Protein AF-A0A452SMG0-F1 (afdb_monomer_lite)

Sequence (322 aa):
MFGFVSTEQAKSSQKIEDLLEMVKKLQKAGSLEPRVEVLINRINEVQQAKKKASEELGEARTVWEALQREMDSCKHTGETLRILRLHCQEKESEAQRKQTMLQECKERISALNSQIEEEKNKQRQLRLDFEEQLEDLMGQHKDLWKFHRPEQMAREIGTLDSSKEQLLKEEKLVEAKLEDVKHRLCSQFGADGCSTIAEGLFLRSQEAAAAVHLFEEENRKAQELLEAASHHHEQLQQKCQQLQQKRQRWAWRPCPQPPRGRWLKEPSSTPAHNHMDLPKKKENPSSCSALQSPSRPFPWKPKDCVSWKRRNVAPSSQSRAT

InterPro domains:
  IPR026676 Synaptonemal complex central element protein 1 [PF15233] (30-170)
  IPR026676 Synaptonemal complex central element protein 1 [PTHR21731] (6-249)

Foldseek 3Di:
DDDDDDPPPPVVVVVVVVVVVVVVVVVVVVPPDPDPVVVVVVVVVVVVVVVVVVVVVVVVVVVVVVVVVVVVVVVVVVVVVVVVVVVVVVVVVVVVVVVVVVVVVVVVVVVVVVVVVVVVVVVVVVVVVVVVVVVVVVVVVVVVCVVPPVVVVVVVVVVVVVVVVVVVVVVVVVVVVVVVVVVVVCVVPPDPPDDPDPPVVVCVDPVVVVVVVVVVVVVVVVVVVVVVVVVVVVVVVVVVVVVVVVVVVVVPDPDPDDDDDDDDDDDDDDDDDDDDDDDDDDDDDDDDDDDDDDDDDDDDDDDDPDDPDDDDDDDDDDDDDD

Organism: Ursus americanus (NCBI:txid9643)

Radius of gyration: 74.53 Å; chains: 1; bounding box: 152×70×227 Å

Secondary structure (DSSP, 8-state):
------TTHHHHHHHHHHHHHHHHHHHHT--SS--HHHHHHHHHHHHHHHHHHHHHHHHHHHHHHHHHHHHHHHHHHHHHHHHHHHHHHHHHHHHHHHHHHHHHHHHHHHHHHHHHHHHHHHHHHHHHHHHHHHHHHHHHHHHHHHHT-HHHHHHHHHHHHHHHHHHHHHHHHHHHHHHHHHHHHHHHH-TTS-SSSSHHHHTTSHHHHHHHHHHHHHHHHHHHHHHHHHHHHHHHHHHHHHHHHHHHHHHTSPPPPPPP--------------------------------------------------------------

pLDDT: mean 76.7, std 24.26, range [29.19, 98.81]

Structure (mmCIF, N/CA/C/O backbone):
data_AF-A0A452SMG0-F1
#
_entry.id   AF-A0A452SMG0-F1
#
loop_
_atom_site.group_PDB
_atom_site.id
_atom_site.type_symbol
_atom_site.label_atom_id
_atom_site.label_alt_id
_atom_site.label_comp_id
_atom_site.label_asym_id
_atom_site.label_entity_id
_atom_site.label_seq_id
_atom_site.pdbx_PDB_ins_code
_atom_site.Cartn_x
_atom_site.Cartn_y
_atom_site.Cartn_z
_atom_site.occupancy
_atom_site.B_iso_or_equiv
_atom_site.auth_seq_id
_atom_site.auth_comp_id
_atom_site.auth_asym_id
_atom_site.auth_atom_id
_atom_site.pdbx_PDB_model_num
ATOM 1 N N . MET A 1 1 ? 98.952 -36.763 -141.047 1.00 40.75 1 MET A N 1
ATOM 2 C CA . MET A 1 1 ? 99.780 -35.715 -140.417 1.00 40.75 1 MET A CA 1
ATOM 3 C C . MET A 1 1 ? 98.829 -34.831 -139.609 1.00 40.75 1 MET A C 1
ATOM 5 O O . MET A 1 1 ? 98.015 -34.196 -140.253 1.00 40.75 1 MET A O 1
ATOM 9 N N . PHE A 1 2 ? 98.893 -34.921 -138.263 1.00 40.66 2 PHE A N 1
ATOM 10 C CA . PHE A 1 2 ? 98.302 -34.079 -137.182 1.00 40.66 2 PHE A CA 1
ATOM 11 C C . PHE A 1 2 ? 96.792 -33.712 -137.231 1.00 40.66 2 PHE A C 1
ATOM 13 O O . PHE A 1 2 ? 96.283 -33.335 -138.268 1.00 40.66 2 PHE A O 1
ATOM 20 N N . GLY A 1 3 ? 95.981 -33.734 -136.167 1.00 39.84 3 GLY A N 1
ATOM 21 C CA . GLY A 1 3 ? 96.169 -33.955 -134.729 1.00 39.84 3 GLY A CA 1
ATOM 22 C C . GLY A 1 3 ? 94.988 -33.318 -133.954 1.00 39.84 3 GLY A C 1
ATOM 23 O O . GLY A 1 3 ? 94.632 -32.189 -134.253 1.00 39.84 3 GLY A O 1
ATOM 24 N N . PHE A 1 4 ? 94.369 -34.092 -133.048 1.00 45.59 4 PHE A N 1
ATOM 25 C CA . PHE A 1 4 ? 93.750 -33.790 -131.732 1.00 45.59 4 PHE A CA 1
ATOM 26 C C . PHE A 1 4 ? 93.338 -32.340 -131.332 1.00 45.59 4 PHE A C 1
ATOM 28 O O . PHE A 1 4 ? 94.074 -31.404 -131.606 1.00 45.59 4 PHE A O 1
ATOM 35 N N . VAL A 1 5 ? 92.258 -32.222 -130.522 1.00 41.12 5 VAL A N 1
ATOM 36 C CA . VAL A 1 5 ? 92.023 -31.275 -129.382 1.00 41.12 5 VAL A CA 1
ATOM 37 C C . VAL A 1 5 ? 90.608 -30.632 -129.337 1.00 41.12 5 VAL A C 1
ATOM 39 O O . VAL A 1 5 ? 90.277 -29.702 -130.064 1.00 41.12 5 VAL A O 1
ATOM 42 N N . SER A 1 6 ? 89.837 -31.122 -128.354 1.00 42.06 6 SER A N 1
ATOM 43 C CA . SER A 1 6 ? 88.926 -30.406 -127.435 1.00 42.06 6 SER A CA 1
ATOM 44 C C . SER A 1 6 ? 87.442 -30.167 -127.740 1.00 42.06 6 SER A C 1
ATOM 46 O O . SER A 1 6 ? 86.972 -29.078 -128.051 1.00 42.06 6 SER A O 1
ATOM 48 N N . THR A 1 7 ? 86.677 -31.173 -127.320 1.00 47.12 7 THR A N 1
ATOM 49 C CA . THR A 1 7 ? 85.293 -31.171 -126.814 1.00 47.12 7 THR A CA 1
ATOM 50 C C . THR A 1 7 ? 85.061 -30.387 -125.493 1.00 47.12 7 THR A C 1
ATOM 52 O O . THR A 1 7 ? 84.117 -30.682 -124.761 1.00 47.12 7 THR A O 1
ATOM 55 N N . GLU A 1 8 ? 85.876 -29.382 -125.148 1.00 49.88 8 GLU A N 1
ATOM 56 C CA . GLU A 1 8 ? 85.789 -28.637 -123.866 1.00 49.88 8 GLU A CA 1
ATOM 57 C C . GLU A 1 8 ? 85.126 -27.250 -123.960 1.00 49.88 8 GLU A C 1
ATOM 59 O O . GLU A 1 8 ? 84.788 -26.649 -122.940 1.00 49.88 8 GLU A O 1
ATOM 64 N N . GLN A 1 9 ? 84.852 -26.752 -125.168 1.00 48.19 9 GLN A N 1
ATOM 65 C CA . GLN A 1 9 ? 84.354 -25.385 -125.364 1.00 48.19 9 GLN A CA 1
ATOM 66 C C . GLN A 1 9 ? 82.827 -25.235 -125.171 1.00 48.19 9 GLN A C 1
ATOM 68 O O . GLN A 1 9 ? 82.350 -24.155 -124.830 1.00 48.19 9 GLN A O 1
ATOM 73 N N . ALA A 1 10 ? 82.043 -26.317 -125.282 1.00 48.41 10 ALA A N 1
ATOM 74 C CA . ALA A 1 10 ? 80.575 -26.257 -125.188 1.00 48.41 10 ALA A CA 1
ATOM 75 C C . ALA A 1 10 ? 80.019 -26.233 -123.742 1.00 48.41 10 ALA A C 1
ATOM 77 O O . ALA A 1 10 ? 78.962 -25.657 -123.499 1.00 48.41 10 ALA A O 1
ATOM 78 N N . LYS A 1 11 ? 80.729 -26.795 -122.748 1.00 56.50 11 LYS A N 1
ATOM 79 C CA . LYS A 1 11 ? 80.297 -26.782 -121.326 1.00 56.50 11 LYS A CA 1
ATOM 80 C C . LYS A 1 11 ? 80.619 -25.468 -120.605 1.00 56.50 11 LYS A C 1
ATOM 82 O O . LYS A 1 11 ? 79.993 -25.148 -119.598 1.00 56.50 11 LYS A O 1
ATOM 87 N N . SER A 1 12 ? 81.610 -24.729 -121.101 1.00 58.53 12 SER A N 1
ATOM 88 C CA . SER A 1 12 ? 81.996 -23.411 -120.588 1.00 58.53 12 SER A CA 1
ATOM 89 C C . SER A 1 12 ? 80.975 -22.339 -120.985 1.00 58.53 12 SER A C 1
ATOM 91 O O . SER A 1 12 ? 80.551 -21.560 -120.133 1.00 58.53 12 SER A O 1
ATOM 93 N N . SER A 1 13 ? 80.500 -22.370 -122.236 1.00 60.59 13 SER A N 1
ATOM 94 C CA . SER A 1 13 ? 79.529 -21.397 -122.750 1.00 60.59 13 SER A CA 1
ATOM 95 C C . SER A 1 13 ? 78.186 -21.461 -122.013 1.00 60.59 13 SER A C 1
ATOM 97 O O . SER A 1 13 ? 77.648 -20.419 -121.661 1.00 60.59 13 SER A O 1
ATOM 99 N N . GLN A 1 14 ? 77.694 -22.660 -121.673 1.00 69.69 14 GLN A N 1
ATOM 100 C CA . GLN A 1 14 ? 76.451 -22.815 -120.902 1.00 69.69 14 GLN A CA 1
ATOM 101 C C . GLN A 1 14 ? 76.568 -22.234 -119.484 1.00 69.69 14 GLN A C 1
ATOM 103 O O . GLN A 1 14 ? 75.654 -21.577 -119.004 1.00 69.69 14 GLN A O 1
ATOM 108 N N . LYS A 1 15 ? 77.718 -22.422 -118.820 1.00 71.31 15 LYS A N 1
ATOM 109 C CA . LYS A 1 15 ? 77.965 -21.848 -117.487 1.00 71.31 15 LYS A CA 1
ATOM 110 C C . LYS A 1 15 ? 78.047 -20.324 -117.520 1.00 71.31 15 LYS A C 1
ATOM 112 O O . LYS A 1 15 ? 77.645 -19.681 -116.557 1.00 71.31 15 LYS A O 1
ATOM 117 N N . ILE A 1 16 ? 78.579 -19.756 -118.602 1.00 74.44 16 ILE A N 1
ATOM 118 C CA . ILE A 1 16 ? 78.637 -18.306 -118.816 1.00 74.44 16 ILE A CA 1
ATOM 119 C C . ILE A 1 16 ? 77.236 -17.746 -119.082 1.00 74.44 16 ILE A C 1
ATOM 121 O O . ILE A 1 16 ? 76.904 -16.710 -118.518 1.00 74.44 16 ILE A O 1
ATOM 125 N N . GLU A 1 17 ? 76.406 -18.443 -119.862 1.00 75.56 17 GLU A N 1
ATOM 126 C CA . GLU A 1 17 ? 75.004 -18.082 -120.116 1.00 75.56 17 GLU A CA 1
ATOM 127 C C . GLU A 1 17 ? 74.160 -18.146 -118.827 1.00 75.56 17 GLU A C 1
ATOM 129 O O . GLU A 1 17 ? 73.473 -17.183 -118.496 1.00 75.56 17 GLU A O 1
ATOM 134 N N . ASP A 1 18 ? 74.291 -19.215 -118.031 1.00 76.75 18 ASP A N 1
ATOM 135 C CA . ASP A 1 18 ? 73.589 -19.376 -116.747 1.00 76.75 18 ASP A CA 1
ATOM 136 C C . ASP A 1 18 ? 74.052 -18.338 -115.705 1.00 76.75 18 ASP A C 1
ATOM 138 O O . ASP A 1 18 ? 73.244 -17.807 -114.937 1.00 76.75 18 ASP A O 1
ATOM 142 N N . LEU A 1 19 ? 75.351 -18.003 -115.684 1.00 78.69 19 LEU A N 1
ATOM 143 C CA . LEU A 1 19 ? 75.888 -16.912 -114.865 1.00 78.69 19 LEU A CA 1
ATOM 144 C C . LEU A 1 19 ? 75.395 -15.551 -115.354 1.00 78.69 19 LEU A C 1
ATOM 146 O O . LEU A 1 19 ? 75.036 -14.724 -114.526 1.00 78.69 19 LEU A O 1
ATOM 150 N N . LEU A 1 20 ? 75.322 -15.311 -116.665 1.00 79.38 20 LEU A N 1
ATOM 151 C CA . LEU A 1 20 ? 74.744 -14.095 -117.243 1.00 79.38 20 LEU A CA 1
ATOM 152 C C . LEU A 1 20 ? 73.251 -13.979 -116.939 1.00 79.38 20 LEU A C 1
ATOM 154 O O . LEU A 1 20 ? 72.769 -12.873 -116.700 1.00 79.38 20 LEU A O 1
ATOM 158 N N . GLU A 1 21 ? 72.520 -15.091 -116.896 1.00 77.62 21 GLU A N 1
ATOM 159 C CA . GLU A 1 21 ? 71.110 -15.109 -116.527 1.00 77.62 21 GLU A CA 1
ATOM 160 C C . GLU A 1 21 ? 70.912 -14.901 -115.020 1.00 77.62 21 GLU A C 1
ATOM 162 O O . GLU A 1 21 ? 70.030 -14.136 -114.627 1.00 77.62 21 GLU A O 1
ATOM 167 N N . MET A 1 22 ? 71.758 -15.485 -114.164 1.00 72.81 22 MET A N 1
ATOM 168 C CA . MET A 1 22 ? 71.784 -15.169 -112.731 1.00 72.81 22 MET A CA 1
ATOM 169 C C . MET A 1 22 ? 72.197 -13.724 -112.472 1.00 72.81 22 MET A C 1
ATOM 171 O O . MET A 1 22 ? 71.565 -13.070 -111.655 1.00 72.81 22 MET A O 1
ATOM 175 N N . VAL A 1 23 ? 73.184 -13.188 -113.190 1.00 73.06 23 VAL A N 1
ATOM 176 C CA . VAL A 1 23 ? 73.579 -11.776 -113.106 1.00 73.06 23 VAL A CA 1
ATOM 177 C C . VAL A 1 23 ? 72.435 -10.893 -113.591 1.00 73.06 23 VAL A C 1
ATOM 179 O O . VAL A 1 23 ? 72.098 -9.942 -112.903 1.00 73.06 23 VAL A O 1
ATOM 182 N N . LYS A 1 24 ? 71.727 -11.244 -114.671 1.00 72.31 24 LYS A N 1
ATOM 183 C CA . LYS A 1 24 ? 70.490 -10.556 -115.086 1.00 72.31 24 LYS A CA 1
ATOM 184 C C . LYS A 1 24 ? 69.376 -10.669 -114.049 1.00 72.31 24 LYS A C 1
ATOM 186 O O . LYS A 1 24 ? 68.622 -9.713 -113.900 1.00 72.31 24 LYS A O 1
ATOM 191 N N . LYS A 1 25 ? 69.238 -11.794 -113.341 1.00 70.00 25 LYS A N 1
ATOM 192 C CA . LYS A 1 25 ? 68.251 -11.981 -112.260 1.00 70.00 25 LYS A CA 1
ATOM 193 C C . LYS A 1 25 ? 68.636 -11.193 -111.010 1.00 70.00 25 LYS A C 1
ATOM 195 O O . LYS A 1 25 ? 67.759 -10.577 -110.425 1.00 70.00 25 LYS A O 1
ATOM 200 N N . LEU A 1 26 ? 69.918 -11.121 -110.665 1.00 67.25 26 LEU A N 1
ATOM 201 C CA . LEU A 1 26 ? 70.466 -10.316 -109.568 1.00 67.25 26 LEU A CA 1
ATOM 202 C C . LEU A 1 26 ? 70.450 -8.814 -109.890 1.00 67.25 26 LEU A C 1
ATOM 204 O O . LEU A 1 26 ? 70.234 -8.000 -109.004 1.00 67.25 26 LEU A O 1
ATOM 208 N N . GLN A 1 27 ? 70.600 -8.444 -111.163 1.00 60.22 27 GLN A N 1
ATOM 209 C CA . GLN A 1 27 ? 70.541 -7.067 -111.658 1.00 60.22 27 GLN A CA 1
ATOM 210 C C . GLN A 1 27 ? 69.092 -6.599 -111.885 1.00 60.22 27 GLN A C 1
ATOM 212 O O . GLN A 1 27 ? 68.791 -5.432 -111.656 1.00 60.22 27 GLN A O 1
ATOM 217 N N . LYS A 1 28 ? 68.160 -7.500 -112.244 1.00 60.28 28 LYS A N 1
ATOM 218 C CA . LYS A 1 28 ? 66.700 -7.261 -112.167 1.00 60.28 28 LYS A CA 1
ATOM 219 C C . LYS A 1 28 ? 66.196 -7.247 -110.723 1.00 60.28 28 LYS A C 1
ATOM 221 O O . LYS A 1 28 ? 65.287 -6.487 -110.418 1.00 60.28 28 LYS A O 1
ATOM 226 N N . ALA A 1 29 ? 66.820 -8.019 -109.837 1.00 54.03 29 ALA A N 1
ATOM 227 C CA . ALA A 1 29 ? 66.697 -7.889 -108.387 1.00 54.03 29 ALA A CA 1
ATOM 228 C C . ALA A 1 29 ? 67.607 -6.775 -107.827 1.00 54.03 29 ALA A C 1
ATOM 230 O O . ALA A 1 29 ? 67.876 -6.756 -106.628 1.00 54.03 29 ALA A O 1
ATOM 231 N N . GLY A 1 30 ? 68.084 -5.863 -108.693 1.00 50.56 30 GLY A N 1
ATOM 232 C CA . GLY A 1 30 ? 69.051 -4.791 -108.443 1.00 50.56 30 GLY A CA 1
ATOM 233 C C . GLY A 1 30 ? 68.537 -3.672 -107.538 1.00 50.56 30 GLY A C 1
ATOM 234 O O . GLY A 1 30 ? 68.510 -2.507 -107.923 1.00 50.56 30 GLY A O 1
ATOM 235 N N . SER A 1 31 ? 68.145 -4.048 -106.326 1.00 51.25 31 SER A N 1
A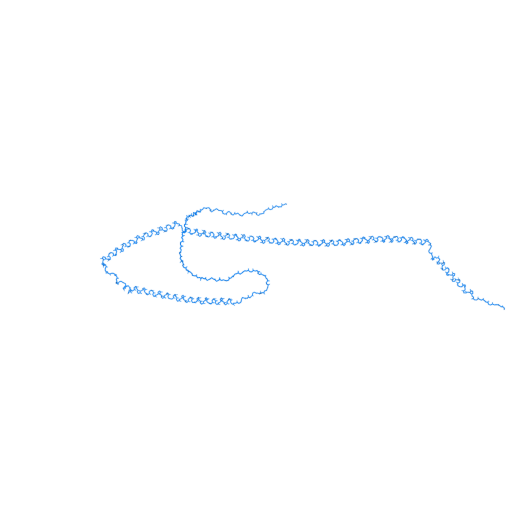TOM 236 C CA . SER A 1 31 ? 68.075 -3.238 -105.115 1.00 51.25 31 SER A CA 1
ATOM 237 C C . SER A 1 31 ? 67.928 -4.212 -103.942 1.00 51.25 31 SER A C 1
ATOM 239 O O . SER A 1 31 ? 66.842 -4.426 -103.415 1.00 51.25 31 SER A O 1
ATOM 241 N N . LEU A 1 32 ? 69.031 -4.852 -103.548 1.00 58.81 32 LEU A N 1
ATOM 242 C CA . LEU A 1 32 ? 69.122 -5.489 -102.226 1.00 58.81 32 LEU A CA 1
ATOM 243 C C . LEU A 1 32 ? 69.709 -4.543 -101.168 1.00 58.81 32 LEU A C 1
ATOM 245 O O . LEU A 1 32 ? 69.890 -4.938 -100.023 1.00 58.81 32 LEU A O 1
ATOM 249 N N . GLU A 1 33 ? 69.914 -3.273 -101.523 1.00 52.34 33 GLU A N 1
ATOM 250 C CA . GLU A 1 33 ? 70.182 -2.198 -100.576 1.00 52.34 33 GLU A CA 1
ATOM 251 C C . GLU A 1 33 ? 69.175 -1.063 -100.810 1.00 52.34 33 GLU A C 1
ATOM 253 O O . GLU A 1 33 ? 69.070 -0.546 -101.934 1.00 52.34 33 GLU A O 1
ATOM 258 N N . PRO A 1 34 ? 68.372 -0.698 -99.794 1.00 66.19 34 PRO A N 1
ATOM 259 C CA . PRO A 1 34 ? 67.510 0.468 -99.875 1.00 66.19 34 PRO A CA 1
ATOM 260 C C . PRO A 1 34 ? 68.373 1.720 -100.072 1.00 66.19 34 PRO A C 1
ATOM 262 O O . PRO A 1 34 ? 69.369 1.905 -99.375 1.00 66.19 34 PRO A O 1
ATOM 265 N N . ARG A 1 35 ? 67.983 2.600 -101.003 1.00 75.88 35 ARG A N 1
ATOM 266 C CA . ARG A 1 35 ? 68.607 3.926 -101.152 1.00 75.88 35 ARG A CA 1
ATOM 267 C C . ARG A 1 35 ? 68.613 4.656 -99.802 1.00 75.88 35 ARG A C 1
ATOM 269 O O . ARG A 1 35 ? 67.656 4.535 -99.035 1.00 75.88 35 ARG A O 1
ATOM 276 N N . VAL A 1 36 ? 69.668 5.421 -99.523 1.00 80.88 36 VAL A N 1
ATOM 277 C CA . VAL A 1 36 ? 69.887 6.113 -98.238 1.00 80.88 36 VAL A CA 1
ATOM 278 C C . VAL A 1 36 ? 68.669 6.954 -97.826 1.00 80.88 36 VAL A C 1
ATOM 280 O O . VAL A 1 36 ? 68.303 6.970 -96.655 1.00 80.88 36 VAL A O 1
ATOM 283 N N . GLU A 1 37 ? 67.959 7.556 -98.780 1.00 85.12 37 GLU A N 1
ATOM 284 C CA . GLU A 1 37 ? 66.736 8.333 -98.541 1.00 85.12 37 GLU A CA 1
ATOM 285 C C . GLU A 1 37 ? 65.585 7.486 -97.962 1.00 85.12 37 GLU A C 1
ATOM 287 O O . GLU A 1 37 ? 64.840 7.952 -97.099 1.00 85.12 37 GLU A O 1
ATOM 292 N N . VAL A 1 38 ? 65.450 6.222 -98.385 1.00 84.81 38 VAL A N 1
ATOM 293 C CA . VAL A 1 38 ? 64.438 5.283 -97.863 1.00 84.81 38 VAL A CA 1
ATOM 294 C C . VAL A 1 38 ? 64.770 4.883 -96.426 1.00 84.81 38 VAL A C 1
ATOM 296 O O . VAL A 1 38 ? 63.872 4.802 -95.587 1.00 84.81 38 VAL A O 1
ATOM 299 N N . LEU A 1 39 ? 66.056 4.674 -96.119 1.00 88.25 39 LEU A N 1
ATOM 300 C CA . LEU A 1 39 ? 66.514 4.398 -94.755 1.00 88.25 39 LEU A CA 1
ATOM 301 C C . LEU A 1 39 ? 66.296 5.607 -93.839 1.00 88.25 39 LEU A C 1
ATOM 303 O O . LEU A 1 39 ? 65.828 5.425 -92.720 1.00 88.25 39 LEU A O 1
ATOM 307 N N . ILE A 1 40 ? 66.556 6.829 -94.314 1.00 89.19 40 ILE A N 1
ATOM 308 C CA . ILE A 1 40 ? 66.299 8.069 -93.563 1.00 89.19 40 ILE A CA 1
ATOM 309 C C . ILE A 1 40 ? 64.806 8.216 -93.241 1.00 89.19 40 ILE A C 1
ATOM 311 O O . ILE A 1 40 ? 64.459 8.457 -92.085 1.00 89.19 40 ILE A O 1
ATOM 315 N N . ASN A 1 41 ? 63.915 8.015 -94.219 1.00 90.69 41 ASN A N 1
ATOM 316 C CA . ASN A 1 41 ? 62.467 8.085 -93.988 1.00 90.69 41 ASN A CA 1
ATOM 317 C C . ASN A 1 41 ? 62.007 7.032 -92.971 1.00 90.69 41 ASN A C 1
ATOM 319 O O . ASN A 1 41 ? 61.305 7.367 -92.020 1.00 90.69 41 ASN A O 1
ATOM 323 N N . ARG A 1 42 ? 62.485 5.787 -93.100 1.00 92.12 42 ARG A N 1
ATOM 324 C CA . ARG A 1 42 ? 62.195 4.706 -92.146 1.00 92.12 42 ARG A CA 1
ATOM 325 C C . ARG A 1 42 ? 62.712 5.029 -90.740 1.00 92.12 42 ARG A C 1
ATOM 327 O O . ARG A 1 42 ? 62.027 4.756 -89.760 1.00 92.12 42 ARG A O 1
ATOM 334 N N . ILE A 1 43 ? 63.909 5.606 -90.623 1.00 93.19 43 ILE A N 1
ATOM 335 C CA . ILE A 1 43 ? 64.483 6.036 -89.341 1.00 93.19 43 ILE A CA 1
ATOM 336 C C . ILE A 1 43 ? 63.621 7.136 -88.719 1.00 93.19 43 ILE A C 1
ATOM 338 O O . ILE A 1 43 ? 63.310 7.045 -87.534 1.00 93.19 43 ILE A O 1
ATOM 342 N N . ASN A 1 44 ? 63.191 8.129 -89.500 1.00 93.81 44 ASN A N 1
ATOM 343 C CA . ASN A 1 44 ? 62.333 9.214 -89.022 1.00 93.81 44 ASN A CA 1
ATOM 344 C C . ASN A 1 44 ? 60.965 8.695 -88.562 1.00 93.81 44 ASN A C 1
ATOM 346 O O . ASN A 1 44 ? 60.516 9.046 -87.474 1.00 93.81 44 ASN A O 1
ATOM 350 N N . GLU A 1 45 ? 60.337 7.809 -89.338 1.00 94.69 45 GLU A N 1
ATOM 351 C CA . GLU A 1 45 ? 59.084 7.144 -88.964 1.00 94.69 45 GLU A CA 1
ATOM 352 C C . GLU A 1 45 ? 59.239 6.351 -87.664 1.00 94.69 45 GLU A C 1
ATOM 354 O O . GLU A 1 45 ? 58.417 6.475 -86.759 1.00 94.69 45 GLU A O 1
ATOM 359 N N . VAL A 1 46 ? 60.318 5.573 -87.527 1.00 95.25 46 VAL A N 1
ATOM 360 C CA . VAL A 1 46 ? 60.596 4.787 -86.316 1.00 95.25 46 VAL A CA 1
ATOM 361 C C . VAL A 1 46 ? 60.887 5.690 -85.118 1.00 95.25 46 VAL A C 1
ATOM 363 O O . VAL A 1 46 ? 60.432 5.403 -84.013 1.00 95.25 46 VAL A O 1
ATOM 366 N N . GLN A 1 47 ? 61.609 6.794 -85.299 1.00 95.44 47 GLN A N 1
ATOM 367 C CA . GLN A 1 47 ? 61.867 7.761 -84.232 1.00 95.44 47 GLN A CA 1
ATOM 368 C C . GLN A 1 47 ? 60.592 8.497 -83.811 1.00 95.44 47 GLN A C 1
ATOM 370 O O . GLN A 1 47 ? 60.367 8.678 -82.614 1.00 95.44 47 GLN A O 1
ATOM 375 N N . GLN A 1 48 ? 59.732 8.866 -84.762 1.00 96.00 48 GLN A N 1
ATOM 376 C CA . GLN A 1 48 ? 58.429 9.464 -84.485 1.00 96.00 48 GLN A CA 1
ATOM 377 C C . GLN A 1 48 ? 57.502 8.467 -83.781 1.00 96.00 48 GLN A C 1
ATOM 379 O O . GLN A 1 48 ? 56.872 8.823 -82.788 1.00 96.00 48 GLN A O 1
ATOM 384 N N . ALA A 1 49 ? 57.466 7.212 -84.232 1.00 94.50 49 ALA A N 1
ATOM 385 C CA . ALA A 1 49 ? 56.719 6.140 -83.583 1.00 94.50 49 ALA A CA 1
ATOM 386 C C . ALA A 1 49 ? 57.246 5.862 -82.169 1.00 94.50 49 ALA A C 1
ATOM 388 O O . ALA A 1 49 ? 56.453 5.700 -81.250 1.00 94.50 49 ALA A O 1
ATOM 389 N N . LYS A 1 50 ? 58.569 5.880 -81.958 1.00 95.69 50 LYS A N 1
ATOM 390 C CA . LYS A 1 50 ? 59.189 5.766 -80.630 1.00 95.69 50 LYS A CA 1
ATOM 391 C C . LYS A 1 50 ? 58.802 6.936 -79.730 1.00 95.69 50 LYS A C 1
ATOM 393 O O . LYS A 1 50 ? 58.484 6.708 -78.568 1.00 95.69 50 LYS A O 1
ATOM 398 N N . LYS A 1 51 ? 58.833 8.168 -80.250 1.00 96.44 51 LYS A N 1
ATOM 399 C CA . LYS A 1 51 ? 58.430 9.365 -79.505 1.00 96.44 51 LYS A CA 1
ATOM 400 C C . LYS A 1 51 ? 56.964 9.255 -79.084 1.00 96.44 51 LYS A C 1
ATOM 402 O O . LYS A 1 51 ? 56.680 9.332 -77.894 1.00 96.44 51 LYS A O 1
ATOM 407 N N . LYS A 1 52 ? 56.078 8.943 -80.031 1.00 96.19 52 LYS A N 1
ATOM 408 C CA . LYS A 1 52 ? 54.651 8.726 -79.780 1.00 96.19 52 LYS A CA 1
ATOM 409 C C . LYS A 1 52 ? 54.410 7.602 -78.766 1.00 96.19 52 LYS A C 1
ATOM 411 O O . LYS A 1 52 ? 53.702 7.804 -77.794 1.00 96.19 52 LYS A O 1
ATOM 416 N N . ALA A 1 53 ? 55.066 6.454 -78.923 1.00 94.69 53 ALA A N 1
ATOM 417 C CA . ALA A 1 53 ? 54.955 5.348 -77.974 1.00 94.69 53 ALA A CA 1
ATOM 418 C C . ALA A 1 53 ? 55.490 5.718 -76.579 1.00 94.69 53 ALA A C 1
ATOM 420 O O . ALA A 1 53 ? 54.958 5.262 -75.575 1.00 94.69 53 ALA A O 1
ATOM 421 N N . SER A 1 54 ? 56.535 6.548 -76.486 1.00 93.56 54 SER A N 1
ATOM 422 C CA . SER A 1 54 ? 57.040 7.032 -75.195 1.00 93.56 54 SER A CA 1
ATOM 423 C C . SER A 1 54 ? 56.105 8.041 -74.527 1.00 93.56 54 SER A C 1
ATOM 425 O O . SER A 1 54 ? 55.982 8.021 -73.305 1.00 93.56 54 SER A O 1
ATOM 427 N N . GLU A 1 55 ? 55.425 8.877 -75.315 1.00 96.12 55 GLU A N 1
ATOM 428 C CA . GLU A 1 55 ? 54.368 9.775 -74.843 1.00 96.12 55 GLU A CA 1
ATOM 429 C C . GLU A 1 55 ? 53.177 8.951 -74.330 1.00 96.12 55 GLU A C 1
ATOM 431 O O . GLU A 1 55 ? 52.787 9.112 -73.178 1.00 96.12 55 GLU A O 1
ATOM 436 N N . GLU A 1 56 ? 52.701 7.972 -75.107 1.00 95.75 56 GLU A N 1
ATOM 437 C CA . GLU A 1 56 ? 51.618 7.054 -74.719 1.00 95.75 56 GLU A CA 1
ATOM 438 C C . GLU A 1 56 ? 51.970 6.215 -73.477 1.00 95.75 56 GLU A C 1
ATOM 440 O O . GLU A 1 56 ? 51.123 5.999 -72.614 1.00 95.75 56 GLU A O 1
ATOM 445 N N . LEU A 1 57 ? 53.222 5.764 -73.327 1.00 96.19 57 LEU A N 1
ATOM 446 C CA . LEU A 1 57 ? 53.687 5.095 -72.103 1.00 96.19 57 LEU A CA 1
ATOM 447 C C . LEU A 1 57 ? 53.717 6.047 -70.901 1.00 96.19 57 LEU A C 1
ATOM 449 O O . LEU A 1 57 ? 53.430 5.625 -69.778 1.00 96.19 57 LEU A O 1
ATOM 453 N N . GLY A 1 58 ? 54.065 7.316 -71.124 1.00 95.75 58 GLY A N 1
ATOM 454 C CA . GLY A 1 58 ? 53.985 8.367 -70.113 1.00 95.75 58 GLY A CA 1
ATOM 455 C C . GLY A 1 58 ? 52.545 8.604 -69.662 1.00 95.75 58 GLY A C 1
ATOM 456 O O . GLY A 1 58 ? 52.273 8.599 -68.464 1.00 95.75 58 GLY A O 1
ATOM 457 N N . GLU A 1 59 ? 51.613 8.724 -70.606 1.00 96.31 59 GLU A N 1
ATOM 458 C CA . GLU A 1 59 ? 50.174 8.851 -70.347 1.00 96.31 59 GLU A CA 1
ATOM 459 C C . GLU A 1 59 ? 49.605 7.612 -69.644 1.00 96.31 59 GLU A C 1
ATOM 461 O O . GLU A 1 59 ? 48.899 7.724 -68.644 1.00 96.31 59 GLU A O 1
ATOM 466 N N . ALA A 1 60 ? 49.967 6.407 -70.087 1.00 96.50 60 ALA A N 1
ATOM 467 C CA . ALA A 1 60 ? 49.553 5.172 -69.429 1.00 96.50 60 ALA A CA 1
ATOM 468 C C . ALA A 1 60 ? 50.066 5.102 -67.981 1.00 96.50 60 ALA A C 1
ATOM 470 O O . ALA A 1 60 ? 49.345 4.649 -67.088 1.00 96.50 60 ALA A O 1
ATOM 471 N N . ARG A 1 61 ? 51.290 5.587 -67.720 1.00 96.69 61 ARG A N 1
ATOM 472 C CA . ARG A 1 61 ? 51.844 5.669 -66.364 1.00 96.69 61 ARG A CA 1
ATOM 473 C C . ARG A 1 61 ? 51.079 6.671 -65.495 1.00 96.69 61 ARG A C 1
ATOM 475 O O . ARG A 1 61 ? 50.745 6.318 -64.367 1.00 96.69 61 ARG A O 1
ATOM 482 N N . THR A 1 62 ? 50.755 7.868 -65.990 1.00 96.25 62 THR A N 1
ATOM 483 C CA . THR A 1 62 ? 49.985 8.851 -65.200 1.00 96.25 62 THR A CA 1
ATOM 484 C C . THR A 1 62 ? 48.573 8.354 -64.892 1.00 96.25 62 THR A C 1
ATOM 486 O O . THR A 1 62 ? 48.089 8.541 -63.774 1.00 96.25 62 THR A O 1
ATOM 489 N N . VAL A 1 63 ? 47.934 7.660 -65.841 1.00 96.44 63 VAL A N 1
ATOM 490 C CA . VAL A 1 63 ? 46.632 7.008 -65.637 1.00 96.44 63 VAL A CA 1
ATOM 491 C C . VAL A 1 63 ? 46.730 5.898 -64.588 1.00 96.44 63 VAL A C 1
ATOM 493 O O . VAL A 1 63 ? 45.881 5.829 -63.698 1.00 96.44 63 VAL A O 1
ATOM 496 N N . TRP A 1 64 ? 47.770 5.061 -64.634 1.00 96.56 64 TRP A N 1
ATOM 497 C CA . TRP A 1 64 ? 47.980 4.007 -63.636 1.00 96.56 64 TRP A CA 1
ATOM 498 C C . TRP A 1 64 ? 48.214 4.575 -62.228 1.00 96.56 64 TRP A C 1
ATOM 500 O O . TRP A 1 64 ? 47.595 4.121 -61.267 1.00 96.56 64 TRP A O 1
ATOM 510 N N . GLU A 1 65 ? 49.041 5.615 -62.098 1.00 96.81 65 GLU A N 1
ATOM 511 C CA . GLU A 1 65 ? 49.279 6.299 -60.821 1.00 96.81 65 GLU A CA 1
ATOM 512 C C . GLU A 1 65 ? 48.011 6.977 -60.276 1.00 96.81 65 GLU A C 1
ATOM 514 O O . GLU A 1 65 ? 47.779 6.978 -59.065 1.00 96.81 65 GLU A O 1
ATOM 519 N N . ALA A 1 66 ? 47.173 7.550 -61.147 1.00 96.25 66 ALA A N 1
ATOM 520 C CA . ALA A 1 66 ? 45.878 8.102 -60.758 1.00 96.25 66 ALA A CA 1
ATOM 521 C C . ALA A 1 66 ? 44.928 7.013 -60.248 1.00 96.25 66 ALA A C 1
ATOM 523 O O . ALA A 1 66 ? 44.358 7.165 -59.170 1.00 96.25 66 ALA A O 1
ATOM 524 N N . LEU A 1 67 ? 44.820 5.891 -60.963 1.00 95.56 67 LEU A N 1
ATOM 525 C CA . LEU A 1 67 ? 43.984 4.765 -60.550 1.00 95.56 67 LEU A CA 1
ATOM 526 C C . LEU A 1 67 ? 44.438 4.174 -59.208 1.00 95.56 67 LEU A C 1
ATOM 528 O O . LEU A 1 67 ? 43.604 3.877 -58.355 1.00 95.56 67 LEU A O 1
ATOM 532 N N . GLN A 1 68 ? 45.749 4.046 -58.992 1.00 95.12 68 GLN A N 1
ATOM 533 C CA . GLN A 1 68 ? 46.302 3.562 -57.728 1.00 95.12 68 GLN A CA 1
ATOM 534 C C . GLN A 1 68 ? 45.943 4.497 -56.560 1.00 95.12 68 GLN A C 1
ATOM 536 O O . GLN A 1 68 ? 45.496 4.025 -55.514 1.00 95.12 68 GLN A O 1
ATOM 541 N N . ARG A 1 69 ? 46.053 5.822 -56.752 1.00 94.75 69 ARG A N 1
ATOM 542 C CA . ARG A 1 69 ? 45.627 6.819 -55.753 1.00 94.75 69 ARG A CA 1
ATOM 543 C C . ARG A 1 69 ? 44.134 6.726 -55.437 1.00 94.75 69 ARG A C 1
ATOM 545 O O . ARG A 1 69 ? 43.766 6.777 -54.265 1.00 94.75 69 ARG A O 1
ATOM 552 N N . GLU A 1 70 ? 43.284 6.547 -56.447 1.00 92.19 70 GLU A N 1
ATOM 553 C CA . GLU A 1 70 ? 41.839 6.362 -56.249 1.00 92.19 70 GLU A CA 1
ATOM 554 C C . GLU A 1 70 ? 41.520 5.052 -55.514 1.00 92.19 70 GLU A C 1
ATOM 556 O O . GLU A 1 70 ? 40.680 5.034 -54.617 1.00 92.19 70 GLU A O 1
ATOM 561 N N . MET A 1 71 ? 42.223 3.958 -55.822 1.00 93.25 71 MET A N 1
ATOM 562 C CA . MET A 1 71 ? 42.072 2.693 -55.098 1.00 93.25 71 MET A CA 1
ATOM 563 C C . MET A 1 71 ? 42.447 2.821 -53.621 1.00 93.25 71 MET A C 1
ATOM 565 O O . MET A 1 71 ? 41.739 2.293 -52.764 1.00 93.25 71 MET A O 1
ATOM 569 N N . ASP A 1 72 ? 43.541 3.511 -53.306 1.00 91.31 72 ASP A N 1
ATOM 570 C CA . ASP A 1 72 ? 43.970 3.698 -51.920 1.00 91.31 72 ASP A CA 1
ATOM 571 C C . ASP A 1 72 ? 43.037 4.670 -51.173 1.00 91.31 72 ASP A C 1
ATOM 573 O O . ASP A 1 72 ? 42.625 4.384 -50.047 1.00 91.31 72 ASP A O 1
ATOM 577 N N . SER A 1 73 ? 42.557 5.728 -51.836 1.00 90.38 73 SER A N 1
ATOM 578 C CA . SER A 1 73 ? 41.465 6.582 -51.338 1.00 90.38 73 SER A CA 1
ATOM 579 C C . SER A 1 73 ? 40.185 5.777 -51.050 1.00 90.38 73 SER A C 1
ATOM 581 O O . SER A 1 73 ? 39.564 5.915 -49.990 1.00 90.38 73 SER A O 1
ATOM 583 N N . CYS A 1 74 ? 39.817 4.852 -51.941 1.00 83.19 74 CYS A N 1
ATOM 584 C CA . CYS A 1 74 ? 38.660 3.975 -51.765 1.00 83.19 74 CYS A CA 1
ATOM 585 C C . CYS A 1 74 ? 38.820 3.021 -50.563 1.00 83.19 74 CYS A C 1
ATOM 587 O O . CYS A 1 74 ? 37.846 2.728 -49.866 1.00 83.19 74 CYS A O 1
ATOM 589 N N . LYS A 1 75 ? 40.038 2.545 -50.274 1.00 86.50 75 LYS A N 1
ATOM 590 C CA . LYS A 1 75 ? 40.309 1.716 -49.083 1.00 86.50 75 LYS A CA 1
ATOM 591 C C . LYS A 1 75 ? 40.153 2.523 -47.795 1.00 86.50 75 LYS A C 1
ATOM 593 O O . LYS A 1 75 ? 39.451 2.084 -46.885 1.00 86.50 75 LYS A O 1
ATOM 598 N N . HIS A 1 76 ? 40.739 3.719 -47.741 1.00 84.00 76 HIS A N 1
ATOM 599 C CA . HIS A 1 76 ? 40.646 4.596 -46.570 1.00 84.00 76 HIS A CA 1
ATOM 600 C C . HIS A 1 76 ? 39.204 5.042 -46.289 1.00 84.00 76 HIS A C 1
ATOM 602 O O . HIS A 1 76 ? 38.758 5.059 -45.137 1.00 84.00 76 HIS A O 1
ATOM 608 N N . THR A 1 77 ? 38.435 5.350 -47.337 1.00 88.31 77 THR A N 1
ATOM 609 C CA . THR A 1 77 ? 37.008 5.679 -47.198 1.00 88.31 77 THR A CA 1
ATOM 610 C C . THR A 1 77 ? 36.190 4.473 -46.724 1.00 88.31 77 THR A C 1
ATOM 612 O O . THR A 1 77 ? 35.328 4.633 -45.859 1.00 88.31 77 THR A O 1
ATOM 615 N N . GLY A 1 78 ? 36.502 3.255 -47.182 1.00 92.31 78 GLY A N 1
ATOM 616 C CA . GLY A 1 78 ? 35.876 2.018 -46.702 1.00 92.31 78 GLY A CA 1
ATOM 617 C C . GLY A 1 78 ? 36.102 1.747 -45.207 1.00 92.31 78 GLY A C 1
ATOM 618 O O . GLY A 1 78 ? 35.154 1.439 -44.479 1.00 92.31 78 GLY A O 1
ATOM 619 N N . GLU A 1 79 ? 37.334 1.905 -44.720 1.00 92.31 79 GLU A N 1
ATOM 620 C CA . GLU A 1 79 ? 37.664 1.766 -43.293 1.00 92.31 79 GLU A CA 1
ATOM 621 C C . GLU A 1 79 ? 36.979 2.837 -42.435 1.00 92.31 79 GLU A C 1
ATOM 623 O O . GLU A 1 79 ? 36.390 2.521 -41.398 1.00 92.31 79 GLU A O 1
ATOM 628 N N . THR A 1 80 ? 36.964 4.088 -42.905 1.00 94.50 80 THR A N 1
ATOM 629 C CA . THR A 1 80 ? 36.273 5.195 -42.225 1.00 94.50 80 THR A CA 1
ATOM 630 C C . THR A 1 80 ? 34.775 4.917 -42.086 1.00 94.50 80 THR A C 1
ATOM 632 O O . THR A 1 80 ? 34.208 5.064 -41.001 1.00 94.50 80 THR A O 1
ATOM 635 N N . LEU A 1 81 ? 34.125 4.440 -43.153 1.00 96.00 81 LEU A N 1
ATOM 636 C CA . LEU A 1 81 ? 32.709 4.062 -43.122 1.00 96.00 81 LEU A CA 1
ATOM 637 C C . LEU A 1 81 ? 32.434 2.912 -42.145 1.00 96.00 81 LEU A C 1
ATOM 639 O O . LEU A 1 81 ? 31.413 2.921 -41.452 1.00 96.00 81 LEU A O 1
ATOM 643 N N . ARG A 1 82 ? 33.341 1.931 -42.054 1.00 96.38 82 ARG A N 1
ATOM 644 C CA . ARG A 1 82 ? 33.232 0.829 -41.089 1.00 96.38 82 ARG A CA 1
ATOM 645 C C . ARG A 1 82 ? 33.290 1.339 -39.648 1.00 96.38 82 ARG A C 1
ATOM 647 O O . ARG A 1 82 ? 32.460 0.926 -38.840 1.00 96.38 82 ARG A O 1
ATOM 654 N N . ILE A 1 83 ? 34.229 2.232 -39.336 1.00 96.56 83 ILE A N 1
ATOM 655 C CA . ILE A 1 83 ? 34.375 2.823 -37.996 1.00 96.56 83 ILE A CA 1
ATOM 656 C C . ILE A 1 83 ? 33.123 3.623 -37.624 1.00 96.56 83 ILE A C 1
ATOM 658 O O . ILE A 1 83 ? 32.563 3.418 -36.547 1.00 96.56 83 ILE A O 1
ATOM 662 N N . LEU A 1 84 ? 32.635 4.479 -38.527 1.00 96.69 84 LEU A N 1
ATOM 663 C CA . LEU A 1 84 ? 31.427 5.273 -38.286 1.00 96.69 84 LEU A CA 1
ATOM 664 C C . LEU A 1 84 ? 30.203 4.391 -38.025 1.00 96.69 84 LEU A C 1
ATOM 666 O O . LEU A 1 84 ? 29.444 4.661 -37.098 1.00 96.69 84 LEU A O 1
ATOM 670 N N . ARG A 1 85 ? 30.037 3.298 -38.782 1.00 97.81 85 ARG A N 1
ATOM 671 C CA . ARG A 1 85 ? 28.938 2.345 -38.572 1.00 97.81 85 ARG A CA 1
ATOM 672 C C . ARG A 1 85 ? 28.982 1.711 -37.183 1.00 97.81 85 ARG A C 1
ATOM 674 O O . ARG A 1 85 ? 27.945 1.623 -36.531 1.00 97.81 85 ARG A O 1
ATOM 681 N N . LEU A 1 86 ? 30.166 1.293 -36.732 1.00 97.88 86 LEU A N 1
ATOM 682 C CA . LEU A 1 86 ? 30.343 0.731 -35.391 1.00 97.88 86 LEU A CA 1
ATOM 683 C C . LEU A 1 86 ? 30.016 1.762 -34.306 1.00 97.88 86 LEU A C 1
ATOM 685 O O . LEU A 1 86 ? 29.291 1.444 -33.369 1.00 97.88 86 LEU A O 1
ATOM 689 N N . HIS A 1 87 ? 30.470 3.008 -34.465 1.00 98.25 87 HIS A N 1
ATOM 690 C CA . HIS A 1 87 ? 30.156 4.079 -33.520 1.00 98.25 87 HIS A CA 1
ATOM 691 C C . HIS A 1 87 ? 28.649 4.387 -33.469 1.00 98.25 87 HIS A C 1
ATOM 693 O O . HIS A 1 87 ? 28.089 4.561 -32.388 1.00 98.25 87 HIS A O 1
ATOM 699 N N . CYS A 1 88 ? 27.963 4.409 -34.616 1.00 97.44 88 CYS A N 1
ATOM 700 C CA . CYS A 1 88 ? 26.506 4.552 -34.657 1.00 97.44 88 CYS A CA 1
ATOM 701 C C . CYS A 1 88 ? 25.802 3.420 -33.893 1.00 97.44 88 CYS A C 1
ATOM 703 O O . CYS A 1 88 ? 24.932 3.697 -33.071 1.00 97.44 88 CYS A O 1
ATOM 705 N N . GLN A 1 89 ? 26.217 2.168 -34.106 1.00 98.38 89 GLN A N 1
ATOM 706 C CA . GLN A 1 89 ? 25.657 1.009 -33.407 1.00 98.38 89 GLN A CA 1
ATOM 707 C C . GLN A 1 89 ? 25.905 1.072 -31.893 1.00 98.38 89 GLN A C 1
ATOM 709 O O . GLN A 1 89 ? 25.015 0.775 -31.095 1.00 98.38 89 GLN A O 1
ATOM 714 N N . GLU A 1 90 ? 27.104 1.477 -31.476 1.00 98.38 90 GLU A N 1
ATOM 715 C CA . GLU A 1 90 ? 27.430 1.634 -30.061 1.00 98.38 90 GLU A CA 1
ATOM 716 C C . GLU A 1 90 ? 26.547 2.703 -29.411 1.00 98.38 90 GLU A C 1
ATOM 718 O O . GLU A 1 90 ? 25.964 2.454 -28.354 1.00 98.38 90 GLU A O 1
ATOM 723 N N . LYS A 1 91 ? 26.358 3.848 -30.077 1.00 98.25 91 LYS A N 1
ATOM 724 C CA . LYS A 1 91 ? 25.488 4.928 -29.595 1.00 98.25 91 LYS A CA 1
ATOM 725 C C . LYS A 1 91 ? 24.024 4.519 -29.500 1.00 98.25 91 LYS A C 1
ATOM 727 O O . LYS A 1 91 ? 23.369 4.874 -28.522 1.00 98.25 91 LYS A O 1
ATOM 732 N N . GLU A 1 92 ? 23.527 3.747 -30.459 1.00 98.38 92 GLU A N 1
ATOM 733 C CA . GLU A 1 92 ? 22.179 3.182 -30.403 1.00 98.38 92 GLU A CA 1
ATOM 734 C C . GLU A 1 92 ? 22.033 2.211 -29.223 1.00 98.38 92 GLU A C 1
ATOM 736 O O . GLU A 1 92 ? 21.094 2.322 -28.434 1.00 98.38 92 GLU A O 1
ATOM 741 N N . SER A 1 93 ? 23.015 1.329 -29.014 1.00 98.19 93 SER A N 1
ATOM 742 C CA . SER A 1 93 ? 23.017 0.412 -27.868 1.00 98.19 93 SER A CA 1
ATOM 743 C C . SER A 1 93 ? 23.083 1.149 -26.523 1.00 98.19 93 SER A C 1
ATOM 745 O O . SER A 1 93 ? 22.424 0.758 -25.557 1.00 98.19 93 SER A O 1
ATOM 747 N N . GLU A 1 94 ? 23.843 2.245 -26.452 1.00 98.56 94 GLU A N 1
ATOM 748 C CA . GLU A 1 94 ? 23.957 3.098 -25.271 1.00 98.56 94 GLU A CA 1
ATOM 749 C C . GLU A 1 94 ? 22.627 3.810 -24.983 1.00 98.56 94 GLU A C 1
ATOM 751 O O . GLU A 1 94 ? 22.183 3.849 -23.833 1.00 98.56 94 GLU A O 1
ATOM 756 N N . ALA A 1 95 ? 21.963 4.331 -26.020 1.00 98.31 95 ALA A N 1
ATOM 757 C CA . ALA A 1 95 ? 20.640 4.938 -25.911 1.00 98.31 95 ALA A CA 1
ATOM 758 C C . ALA A 1 95 ? 19.594 3.924 -25.428 1.00 98.31 95 ALA A C 1
ATOM 760 O O . ALA A 1 95 ? 18.838 4.227 -24.503 1.00 98.31 95 ALA A O 1
ATOM 761 N N . GLN A 1 96 ? 19.615 2.701 -25.965 1.00 98.56 96 GLN A N 1
ATOM 762 C CA . GLN A 1 96 ? 18.715 1.630 -25.543 1.00 98.56 96 GLN A CA 1
ATOM 763 C C . GLN A 1 96 ? 18.917 1.267 -24.065 1.00 98.56 96 GLN A C 1
ATOM 765 O O . GLN A 1 96 ? 17.950 1.178 -23.313 1.00 98.56 96 GLN A O 1
ATOM 770 N N . ARG A 1 97 ? 20.171 1.124 -23.607 1.00 98.62 97 ARG A N 1
ATOM 771 C CA . ARG A 1 97 ? 20.471 0.865 -22.184 1.00 98.62 97 ARG A CA 1
ATOM 772 C C . ARG A 1 97 ? 19.967 1.992 -21.285 1.00 98.62 97 ARG A C 1
ATOM 774 O O . ARG A 1 97 ? 19.372 1.717 -20.245 1.00 98.62 97 ARG A O 1
ATOM 781 N N . LYS A 1 98 ? 20.175 3.253 -21.682 1.00 98.56 98 LYS A N 1
ATOM 782 C CA . LYS A 1 98 ? 19.670 4.421 -20.939 1.00 98.56 98 LYS A CA 1
ATOM 783 C C . LYS A 1 98 ? 18.146 4.412 -20.860 1.00 98.56 98 LYS A C 1
ATOM 785 O O . LYS A 1 98 ? 17.603 4.674 -19.792 1.00 98.56 98 LYS A O 1
ATOM 790 N N . GLN A 1 99 ? 17.462 4.077 -21.952 1.00 98.75 99 GLN A N 1
ATOM 791 C CA . GLN A 1 99 ? 16.007 3.970 -21.975 1.00 98.75 99 GLN A CA 1
ATOM 792 C C . GLN A 1 99 ? 15.500 2.879 -21.026 1.00 98.75 99 GLN A C 1
ATOM 794 O O . GLN A 1 99 ? 14.596 3.149 -20.237 1.00 98.75 99 GLN A O 1
ATOM 799 N N . THR A 1 100 ? 16.105 1.688 -21.051 1.00 98.69 100 THR A N 1
ATOM 800 C CA . THR A 1 100 ? 15.756 0.596 -20.129 1.00 98.69 100 THR A CA 1
ATOM 801 C C . THR A 1 100 ? 15.940 1.024 -18.674 1.00 98.69 100 THR A C 1
ATOM 803 O O . THR A 1 100 ? 15.005 0.927 -17.886 1.00 98.69 100 THR A O 1
ATOM 806 N N . MET A 1 101 ? 17.095 1.602 -18.331 1.00 98.69 101 MET A N 1
ATOM 807 C CA . MET A 1 101 ? 17.360 2.096 -16.975 1.00 98.69 101 MET A CA 1
ATOM 808 C C . MET A 1 101 ? 16.361 3.173 -16.529 1.00 98.69 101 MET A C 1
ATOM 810 O O . MET A 1 101 ? 15.924 3.182 -15.381 1.00 98.69 101 MET A O 1
ATOM 814 N N . LEU A 1 102 ? 15.981 4.097 -17.417 1.00 98.75 102 LEU A N 1
ATOM 815 C CA . LEU A 1 102 ? 14.975 5.118 -17.111 1.00 98.75 102 LEU A CA 1
ATOM 816 C C . LEU A 1 102 ? 13.594 4.505 -16.867 1.00 98.75 102 LEU A C 1
ATOM 818 O O . LEU A 1 102 ? 12.880 4.953 -15.969 1.00 98.75 102 LEU A O 1
ATOM 822 N N . GLN A 1 103 ? 13.229 3.488 -17.644 1.00 98.75 103 GLN A N 1
ATOM 823 C CA . GLN A 1 103 ? 11.971 2.773 -17.482 1.00 98.75 103 GLN A CA 1
ATOM 824 C C . GLN A 1 103 ? 11.930 2.018 -16.145 1.00 98.75 103 GLN A C 1
ATOM 826 O O . GLN A 1 103 ? 10.968 2.170 -15.395 1.00 98.75 103 GLN A O 1
ATOM 831 N N . GLU A 1 104 ? 13.009 1.324 -15.779 1.00 98.69 104 GLU A N 1
ATOM 832 C CA . GLU A 1 104 ? 13.150 0.675 -14.468 1.00 98.69 104 GLU A CA 1
ATOM 833 C C . GLU A 1 104 ? 13.079 1.687 -13.313 1.00 98.69 104 GLU A C 1
ATOM 835 O O . GLU A 1 104 ? 12.378 1.474 -12.322 1.00 98.69 104 GLU A O 1
ATOM 840 N N . CYS A 1 105 ? 13.755 2.835 -13.439 1.00 98.62 105 CYS A N 1
ATOM 841 C CA . CYS A 1 105 ? 13.669 3.917 -12.458 1.00 98.62 105 CYS A CA 1
ATOM 842 C C . CYS A 1 105 ? 12.234 4.437 -12.310 1.00 98.62 105 CYS A C 1
ATOM 844 O O . CYS A 1 105 ? 11.774 4.662 -11.190 1.00 98.62 105 CYS A O 1
ATOM 846 N N . LYS A 1 106 ? 11.510 4.608 -13.421 1.00 98.75 106 LYS A N 1
ATOM 847 C CA . LYS A 1 106 ? 10.108 5.041 -13.418 1.00 98.75 106 LYS A CA 1
ATOM 848 C C . LYS A 1 106 ? 9.219 4.028 -12.699 1.00 98.75 106 LYS A C 1
ATOM 850 O O . LYS A 1 106 ? 8.434 4.422 -11.842 1.00 98.75 106 LYS A O 1
ATOM 855 N N . GLU A 1 107 ? 9.379 2.743 -12.994 1.00 98.75 107 GLU A N 1
ATOM 856 C CA . GLU A 1 107 ? 8.645 1.660 -12.333 1.00 98.75 107 GLU A CA 1
ATOM 857 C C . GLU A 1 107 ? 8.942 1.609 -10.835 1.00 98.75 107 GLU A C 1
ATOM 859 O O . GLU A 1 107 ? 8.020 1.519 -10.023 1.00 98.75 107 GLU A O 1
ATOM 864 N N . ARG A 1 108 ? 10.211 1.772 -10.447 1.00 98.81 108 ARG A N 1
ATOM 865 C CA . ARG A 1 108 ? 10.615 1.838 -9.039 1.00 98.81 108 ARG A CA 1
ATOM 866 C C . ARG A 1 108 ? 9.988 3.027 -8.315 1.00 98.81 108 ARG A C 1
ATOM 868 O O . ARG A 1 108 ? 9.520 2.869 -7.190 1.00 98.81 108 ARG A O 1
ATOM 875 N N . ILE A 1 109 ? 9.950 4.202 -8.944 1.00 98.75 109 ILE A N 1
ATOM 876 C CA . ILE A 1 109 ? 9.286 5.389 -8.385 1.00 98.75 109 ILE A CA 1
ATOM 877 C C . ILE A 1 109 ? 7.784 5.133 -8.230 1.00 98.75 109 ILE A C 1
ATOM 879 O O . ILE A 1 109 ? 7.222 5.423 -7.176 1.00 98.75 109 ILE A O 1
ATOM 883 N N . SER A 1 110 ? 7.130 4.556 -9.241 1.00 98.75 110 SER A N 1
ATOM 884 C CA . SER A 1 110 ? 5.710 4.197 -9.169 1.00 98.75 110 SER A CA 1
ATOM 885 C C . SER A 1 110 ? 5.420 3.198 -8.045 1.00 98.75 110 SER A C 1
ATOM 887 O O . SER A 1 110 ? 4.465 3.397 -7.295 1.00 98.75 110 SER A O 1
ATOM 889 N N . ALA A 1 111 ? 6.263 2.177 -7.871 1.00 98.81 111 ALA A N 1
ATOM 890 C CA . ALA A 1 111 ? 6.134 1.204 -6.790 1.00 98.81 111 ALA A CA 1
ATOM 891 C C . ALA A 1 111 ? 6.284 1.857 -5.406 1.00 98.81 111 ALA A C 1
ATOM 893 O O . ALA A 1 111 ? 5.445 1.644 -4.532 1.00 98.81 111 ALA A O 1
ATOM 894 N N . LEU A 1 112 ? 7.303 2.704 -5.219 1.00 98.75 112 LEU A N 1
ATOM 895 C CA . LEU A 1 112 ? 7.509 3.436 -3.964 1.00 98.75 112 LEU A CA 1
ATOM 896 C C . LEU A 1 112 ? 6.346 4.388 -3.657 1.00 98.75 112 LEU A C 1
ATOM 898 O O . LEU A 1 112 ? 5.883 4.442 -2.522 1.00 98.75 112 LEU A O 1
ATOM 902 N N . ASN A 1 113 ? 5.827 5.097 -4.661 1.00 98.81 113 ASN A N 1
ATOM 903 C CA . ASN A 1 113 ? 4.664 5.970 -4.486 1.00 98.81 113 ASN A CA 1
ATOM 904 C C . ASN A 1 113 ? 3.415 5.186 -4.063 1.00 98.81 113 ASN A C 1
ATOM 906 O O . ASN A 1 113 ? 2.670 5.646 -3.198 1.00 98.81 113 ASN A O 1
ATOM 910 N N . SER A 1 114 ? 3.208 3.993 -4.629 1.00 98.69 114 SER A N 1
ATOM 911 C CA . SER A 1 114 ? 2.116 3.106 -4.221 1.00 98.69 114 SER A CA 1
ATOM 912 C C . SER A 1 114 ? 2.264 2.662 -2.765 1.00 98.69 114 SER A C 1
ATOM 914 O O . SER A 1 114 ? 1.296 2.731 -2.013 1.00 98.69 114 SER A O 1
ATOM 916 N N . GLN A 1 115 ? 3.471 2.264 -2.346 1.00 98.75 115 GLN A N 1
ATOM 917 C CA . GLN A 1 115 ? 3.745 1.870 -0.957 1.00 98.75 115 GLN A CA 1
ATOM 918 C C . GLN A 1 115 ? 3.507 3.024 0.022 1.00 98.75 115 GLN A C 1
ATOM 920 O O . GLN A 1 115 ? 2.902 2.834 1.073 1.00 98.75 115 GLN A O 1
ATOM 925 N N . ILE A 1 116 ? 3.934 4.239 -0.333 1.00 98.69 116 ILE A N 1
ATOM 926 C CA . ILE A 1 116 ? 3.700 5.432 0.488 1.00 98.69 116 ILE A CA 1
ATOM 927 C C . ILE A 1 116 ? 2.199 5.679 0.676 1.00 98.69 116 ILE A C 1
ATOM 929 O O . ILE A 1 116 ? 1.767 5.966 1.793 1.00 98.69 116 ILE A O 1
ATOM 933 N N . GLU A 1 117 ? 1.392 5.587 -0.385 1.00 98.69 117 GLU A N 1
ATOM 934 C CA . GLU A 1 117 ? -0.050 5.820 -0.257 1.00 98.69 117 GLU A CA 1
ATOM 935 C C . GLU A 1 117 ? -0.754 4.686 0.501 1.00 98.69 117 GLU A C 1
ATOM 937 O O . GLU A 1 117 ? -1.654 4.958 1.296 1.00 98.69 117 GLU A O 1
ATOM 942 N N . GLU A 1 118 ? -0.308 3.438 0.342 1.00 98.69 118 GLU A N 1
ATOM 943 C CA . GLU A 1 118 ? -0.796 2.301 1.127 1.00 98.69 118 GLU A CA 1
ATOM 944 C C . GLU A 1 118 ? -0.544 2.505 2.629 1.00 98.69 118 GLU A C 1
ATOM 946 O O . GLU A 1 118 ? -1.479 2.436 3.429 1.00 98.69 118 GLU A O 1
ATOM 951 N N . GLU A 1 119 ? 0.687 2.841 3.021 1.00 98.69 119 GLU A N 1
ATOM 952 C CA . GLU A 1 119 ? 1.034 3.092 4.424 1.00 98.69 119 GLU A CA 1
ATOM 953 C C . GLU A 1 119 ? 0.302 4.315 4.991 1.00 98.69 119 GLU A C 1
ATOM 955 O O . GLU A 1 119 ? -0.190 4.293 6.124 1.00 98.69 119 GLU A O 1
ATOM 960 N N . LYS A 1 120 ? 0.128 5.377 4.194 1.00 98.75 120 LYS A N 1
ATOM 961 C CA . LYS A 1 120 ? -0.703 6.525 4.589 1.00 98.75 120 LYS A CA 1
ATOM 962 C C . LYS A 1 120 ? -2.151 6.119 4.840 1.00 98.75 120 LYS A C 1
ATOM 964 O O . LYS A 1 120 ? -2.763 6.638 5.776 1.00 98.75 120 LYS A O 1
ATOM 969 N N . ASN A 1 121 ? -2.703 5.214 4.036 1.00 98.69 121 ASN A N 1
ATOM 970 C CA . ASN A 1 121 ? -4.058 4.707 4.220 1.00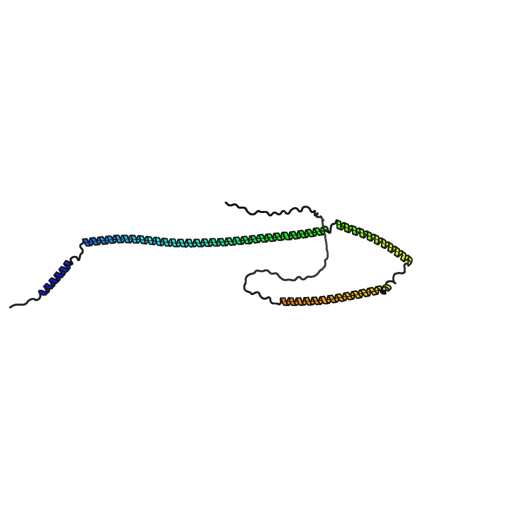 98.69 121 ASN A CA 1
ATOM 971 C C . ASN A 1 121 ? -4.170 3.805 5.451 1.00 98.69 121 ASN A C 1
ATOM 973 O O . ASN A 1 121 ? -5.097 4.003 6.230 1.00 98.69 121 ASN A O 1
ATOM 977 N N . LYS A 1 122 ? -3.193 2.927 5.717 1.00 98.75 122 LYS A N 1
ATOM 978 C CA . LYS A 1 122 ? -3.132 2.153 6.972 1.00 98.75 122 LYS A CA 1
ATOM 979 C C . LYS A 1 122 ? -3.116 3.067 8.195 1.00 98.75 122 LYS A C 1
ATOM 981 O O . LYS A 1 122 ? -3.892 2.876 9.124 1.00 98.75 122 LYS A O 1
ATOM 986 N N . GLN A 1 123 ? -2.308 4.128 8.171 1.00 98.56 123 GLN A N 1
ATOM 987 C CA . GLN A 1 123 ? -2.295 5.119 9.252 1.00 98.56 123 GLN A CA 1
ATOM 988 C C . GLN A 1 123 ? -3.617 5.885 9.387 1.00 98.56 123 GLN A C 1
ATOM 990 O O . GLN A 1 123 ? -4.005 6.246 10.495 1.00 98.56 123 GLN A O 1
ATOM 995 N N . ARG A 1 124 ? -4.297 6.197 8.274 1.00 98.62 124 ARG A N 1
ATOM 996 C CA . ARG A 1 124 ? -5.638 6.805 8.310 1.00 98.62 124 ARG A CA 1
ATOM 997 C C . ARG A 1 124 ? -6.645 5.849 8.942 1.00 98.62 124 ARG A C 1
ATOM 999 O O . ARG A 1 124 ? -7.401 6.308 9.785 1.00 98.62 124 ARG A O 1
ATOM 1006 N N . GLN A 1 125 ? -6.601 4.569 8.584 1.00 98.62 125 GLN A N 1
ATOM 1007 C CA . GLN A 1 125 ? -7.490 3.556 9.140 1.00 98.62 125 GLN A CA 1
ATOM 1008 C C . GLN A 1 125 ? -7.286 3.409 10.646 1.00 98.62 125 GLN A C 1
ATOM 1010 O O . GLN A 1 125 ? -8.236 3.579 11.391 1.00 98.62 125 GLN A O 1
ATOM 1015 N N . LEU A 1 126 ? -6.038 3.264 11.104 1.00 98.56 126 LEU A N 1
ATOM 1016 C CA . LEU A 1 126 ? -5.736 3.197 12.538 1.00 98.56 126 LEU A CA 1
ATOM 1017 C C . LEU A 1 126 ? -6.283 4.411 13.299 1.00 98.56 126 LEU A C 1
ATOM 1019 O O . LEU A 1 126 ? -6.844 4.256 14.376 1.00 98.56 126 LEU A O 1
ATOM 1023 N N . ARG A 1 127 ? -6.144 5.625 12.746 1.00 98.69 127 ARG A N 1
ATOM 1024 C CA . ARG A 1 127 ? -6.709 6.833 13.371 1.00 98.69 127 ARG A CA 1
ATOM 1025 C C . ARG A 1 127 ? -8.233 6.779 13.484 1.00 98.69 127 ARG A C 1
ATOM 1027 O O . ARG A 1 127 ? -8.742 7.218 14.506 1.00 98.69 127 ARG A O 1
ATOM 1034 N N . LEU A 1 128 ? -8.923 6.267 12.465 1.00 98.69 128 LEU A N 1
ATOM 1035 C CA . LEU A 1 128 ? -10.379 6.105 12.487 1.00 98.69 128 LEU A CA 1
ATOM 1036 C C . LEU A 1 128 ? -10.802 5.048 13.510 1.00 98.69 128 LEU A C 1
ATOM 1038 O O . LEU A 1 128 ? -11.685 5.321 14.311 1.00 98.69 128 LEU A O 1
ATOM 1042 N N . ASP A 1 129 ? -10.122 3.902 13.547 1.00 98.62 129 ASP A N 1
ATOM 1043 C CA . ASP A 1 129 ? -10.423 2.827 14.499 1.00 98.62 129 ASP A CA 1
ATOM 1044 C C . ASP A 1 129 ? -10.237 3.309 15.954 1.00 98.62 129 ASP A C 1
ATOM 1046 O O . ASP A 1 129 ? -11.036 3.003 16.837 1.00 98.62 129 ASP A O 1
ATOM 1050 N N . PHE A 1 130 ? -9.197 4.111 16.218 1.00 98.62 130 PHE A N 1
ATOM 1051 C CA . PHE A 1 130 ? -9.005 4.746 17.526 1.00 98.62 130 PHE A CA 1
ATOM 1052 C C . PHE A 1 130 ? -10.084 5.791 17.844 1.00 98.62 130 PHE A C 1
ATOM 1054 O O . PHE A 1 130 ? -10.485 5.912 19.000 1.00 98.62 130 PHE A O 1
ATOM 1061 N N . GLU A 1 131 ? -10.533 6.569 16.857 1.00 98.62 131 GLU A N 1
ATOM 1062 C CA . GLU A 1 131 ? -11.604 7.557 17.032 1.00 98.62 131 GLU A CA 1
ATOM 1063 C C . GLU A 1 131 ? -12.938 6.877 17.371 1.00 98.62 131 GLU A C 1
ATOM 1065 O O . GLU A 1 131 ? -13.606 7.302 18.311 1.00 98.62 131 GLU A O 1
ATOM 1070 N N . GLU A 1 132 ? -13.263 5.769 16.701 1.00 98.56 132 GLU A N 1
ATOM 1071 C CA . GLU A 1 132 ? -14.4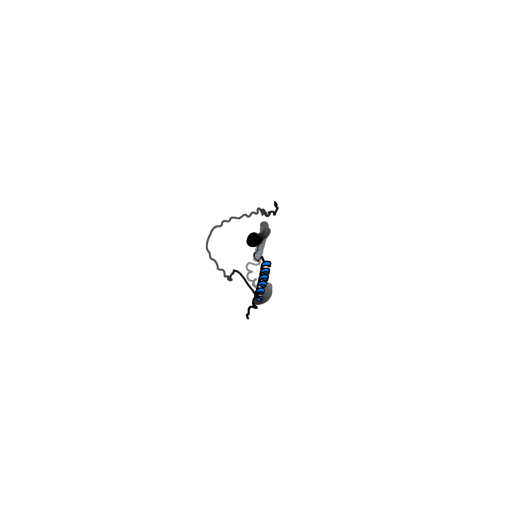37 4.937 16.994 1.00 98.56 132 GLU A CA 1
ATOM 1072 C C . GLU A 1 132 ? -14.388 4.377 18.424 1.00 98.56 132 GLU A C 1
ATOM 1074 O O . GLU A 1 132 ? -15.336 4.541 19.189 1.00 98.56 132 GLU A O 1
ATOM 1079 N N . GLN A 1 133 ? -13.244 3.824 18.848 1.00 98.62 133 GLN A N 1
ATOM 1080 C CA . GLN A 1 133 ? -13.064 3.348 20.228 1.00 98.62 133 GLN A CA 1
ATOM 1081 C C . GLN A 1 133 ? -13.266 4.455 21.272 1.00 98.62 133 GLN A C 1
ATOM 1083 O O . GLN A 1 133 ? -13.801 4.208 22.357 1.00 98.62 133 GLN A O 1
ATOM 1088 N N . LEU A 1 134 ? -12.818 5.678 20.975 1.00 98.44 134 LEU A N 1
ATOM 1089 C CA . LEU A 1 134 ? -13.032 6.825 21.855 1.00 98.44 134 LEU A CA 1
ATOM 1090 C C . LEU A 1 134 ? -14.506 7.232 21.895 1.00 98.44 134 LEU A C 1
ATOM 1092 O O . LEU A 1 134 ? -15.009 7.556 22.972 1.00 98.44 134 LEU A O 1
ATOM 1096 N N . GLU A 1 135 ? -15.195 7.216 20.756 1.00 98.50 135 GLU A N 1
ATOM 1097 C CA . GLU A 1 135 ? -16.622 7.519 20.680 1.00 98.50 135 GLU A CA 1
ATOM 1098 C C . GLU A 1 135 ? -17.455 6.498 21.468 1.00 98.50 135 GLU A C 1
ATOM 1100 O O . GLU A 1 135 ? -18.282 6.901 22.292 1.00 98.50 135 GLU A O 1
ATOM 1105 N N . ASP A 1 136 ? -17.154 5.206 21.332 1.00 98.50 136 ASP A N 1
ATOM 1106 C CA . ASP A 1 136 ? -17.774 4.129 22.110 1.00 98.50 136 ASP A CA 1
ATOM 1107 C C . ASP A 1 136 ? -17.559 4.315 23.616 1.00 98.50 136 ASP A C 1
ATOM 1109 O O . ASP A 1 136 ? -18.507 4.248 24.406 1.00 98.50 136 ASP A O 1
ATOM 1113 N N . LEU A 1 137 ? -16.320 4.598 24.035 1.00 98.25 137 LEU A N 1
ATOM 1114 C CA . LEU A 1 137 ? -15.992 4.816 25.444 1.00 98.25 137 LEU A CA 1
ATOM 1115 C C . LEU A 1 137 ? -16.704 6.055 26.007 1.00 98.25 137 LEU A C 1
ATOM 1117 O O . LEU A 1 137 ? -17.231 6.027 27.124 1.00 98.25 137 LEU A O 1
ATOM 1121 N N . MET A 1 138 ? -16.759 7.146 25.239 1.00 97.50 138 MET A N 1
ATOM 1122 C CA . MET A 1 138 ? -17.523 8.333 25.622 1.00 97.50 138 MET A CA 1
ATOM 1123 C C . MET A 1 138 ? -19.026 8.046 25.694 1.00 97.50 138 MET A C 1
ATOM 1125 O O . MET A 1 138 ? -19.699 8.563 26.591 1.00 97.50 138 MET A O 1
ATOM 1129 N N . GLY A 1 139 ? -19.551 7.211 24.795 1.00 96.88 139 GLY A N 1
ATOM 1130 C CA . GLY A 1 139 ? -20.924 6.712 24.825 1.00 96.88 139 GLY A CA 1
ATOM 1131 C C . GLY A 1 139 ? -21.225 5.963 26.123 1.00 96.88 139 GLY A C 1
ATOM 1132 O O . GLY A 1 139 ? -22.146 6.342 26.850 1.00 96.88 139 GLY A O 1
ATOM 1133 N N . GLN A 1 140 ? -20.379 4.992 26.482 1.00 96.31 140 GLN A N 1
ATOM 1134 C CA . GLN A 1 140 ? -20.488 4.235 27.735 1.00 96.31 140 GLN A CA 1
ATOM 1135 C C . GLN A 1 140 ? -20.459 5.150 28.963 1.00 96.31 140 GLN A C 1
ATOM 1137 O O . GLN A 1 140 ? -21.304 5.028 29.852 1.00 96.31 140 GLN A O 1
ATOM 1142 N N . HIS A 1 141 ? -19.527 6.108 29.008 1.00 94.50 141 HIS A N 1
ATOM 1143 C CA . HIS A 1 141 ? -19.452 7.074 30.104 1.00 94.50 141 HIS A CA 1
ATOM 1144 C C . HIS A 1 141 ? -20.724 7.929 30.194 1.00 94.50 141 HIS A C 1
ATOM 1146 O O . HIS A 1 141 ? -21.257 8.152 31.282 1.00 94.50 141 HIS A O 1
ATOM 1152 N N . LYS A 1 142 ? -21.241 8.403 29.054 1.00 94.94 142 LYS A N 1
ATOM 1153 C CA . LYS A 1 142 ? -22.474 9.197 28.996 1.00 94.94 142 LYS A CA 1
ATOM 1154 C C . LYS A 1 142 ? -23.671 8.408 29.514 1.00 94.94 142 LYS A C 1
ATOM 1156 O O . LYS A 1 142 ? -24.499 8.980 30.221 1.00 94.94 142 LYS A O 1
ATOM 1161 N N . ASP A 1 143 ? -23.773 7.131 29.173 1.00 91.62 143 ASP A N 1
ATOM 1162 C CA . ASP A 1 143 ? -24.863 6.282 29.640 1.00 91.62 143 ASP A CA 1
ATOM 1163 C C . ASP A 1 143 ? -24.742 5.986 31.134 1.00 91.62 143 ASP A C 1
ATOM 1165 O O . ASP A 1 143 ? -25.698 6.235 31.869 1.00 91.62 143 ASP A O 1
ATOM 1169 N N . LEU A 1 144 ? -23.556 5.605 31.623 1.00 90.00 144 LEU A N 1
ATOM 1170 C CA . LEU A 1 144 ? -23.309 5.410 33.055 1.00 90.00 144 LEU A CA 1
ATOM 1171 C C . LEU A 1 144 ? -23.653 6.664 33.873 1.00 90.00 144 LEU A C 1
ATOM 1173 O O . LEU A 1 144 ? -24.294 6.563 34.922 1.00 90.00 144 LEU A O 1
ATOM 1177 N N . TRP A 1 145 ? -23.283 7.843 33.366 1.00 87.38 145 TRP A N 1
ATOM 1178 C CA . TRP A 1 145 ? -23.579 9.134 33.989 1.00 87.38 145 TRP A CA 1
ATOM 1179 C C . TRP A 1 145 ? -25.077 9.462 34.030 1.00 87.38 145 TRP A C 1
ATOM 1181 O O . TRP A 1 145 ? -25.540 10.115 34.964 1.00 87.38 145 TRP A O 1
ATOM 1191 N N . LYS A 1 146 ? -25.866 9.018 33.041 1.00 86.19 146 LYS A N 1
ATOM 1192 C CA . LYS A 1 146 ? -27.330 9.179 33.079 1.00 86.19 146 LYS A CA 1
ATOM 1193 C C . LYS A 1 146 ? -27.955 8.342 34.196 1.00 86.19 146 LYS A C 1
ATOM 1195 O O . LYS A 1 146 ? -28.855 8.848 34.858 1.00 86.19 146 LYS A O 1
ATOM 1200 N N . PHE A 1 147 ? -27.487 7.106 34.397 1.00 79.25 147 PHE A N 1
ATOM 1201 C CA . PHE A 1 147 ? -28.014 6.202 35.430 1.00 79.25 147 PHE A CA 1
ATOM 1202 C C . PHE A 1 147 ? -27.590 6.608 36.844 1.00 79.25 147 PHE A C 1
ATOM 1204 O O . PHE A 1 147 ? -28.385 6.529 37.772 1.00 79.25 147 PHE A O 1
ATOM 1211 N N . HIS A 1 148 ? -26.365 7.106 37.006 1.00 81.69 148 HIS A N 1
ATOM 1212 C CA . HIS A 1 148 ? -25.818 7.501 38.306 1.00 81.69 148 HIS A CA 1
ATOM 1213 C C . HIS A 1 148 ? -25.893 9.006 38.520 1.00 81.69 148 HIS A C 1
ATOM 1215 O O . HIS A 1 148 ? -24.962 9.612 39.055 1.00 81.69 148 HIS A O 1
ATOM 1221 N N . ARG A 1 149 ? -26.995 9.638 38.101 1.00 85.31 149 ARG A N 1
ATOM 1222 C CA . ARG A 1 149 ? -27.198 11.044 38.439 1.00 85.31 149 ARG A CA 1
ATOM 1223 C C . ARG A 1 149 ? -27.206 11.183 39.962 1.00 85.31 149 ARG A C 1
ATOM 1225 O O . ARG A 1 149 ? -28.052 10.552 40.604 1.00 85.31 149 ARG A O 1
ATOM 1232 N N . PRO A 1 150 ? -26.315 11.998 40.554 1.00 85.25 150 PRO A N 1
ATOM 1233 C CA . PRO A 1 150 ? -26.262 12.174 42.001 1.00 85.25 150 PRO A CA 1
ATOM 1234 C C . PRO A 1 150 ? -27.617 12.568 42.591 1.00 85.25 150 PRO A C 1
ATOM 1236 O O . PRO A 1 150 ? -27.967 12.131 43.680 1.00 85.25 150 PRO A O 1
ATOM 1239 N N . GLU A 1 151 ? -28.424 13.322 41.844 1.00 89.25 151 GLU A N 1
ATOM 1240 C CA . GLU A 1 151 ? -29.764 13.742 42.251 1.00 89.25 151 GLU A CA 1
ATOM 1241 C C . GLU A 1 151 ? -30.772 12.586 42.262 1.00 89.25 151 GLU A C 1
ATOM 1243 O O . GLU A 1 151 ? -31.732 12.600 43.031 1.00 89.25 151 GLU A O 1
ATOM 1248 N N . GLN A 1 152 ? -30.608 11.593 41.386 1.00 88.56 152 GLN A N 1
ATOM 1249 C CA . GLN A 1 152 ? -31.429 10.386 41.410 1.00 88.56 152 GLN A CA 1
ATOM 1250 C C . GLN A 1 152 ? -31.036 9.500 42.593 1.00 88.56 152 GLN A C 1
ATOM 1252 O O . GLN A 1 152 ? -31.904 9.166 43.394 1.00 88.56 152 GLN A O 1
ATOM 1257 N N . MET A 1 153 ? -29.741 9.227 42.771 1.00 88.88 153 MET A N 1
ATOM 1258 C CA . MET A 1 153 ? -29.254 8.441 43.910 1.00 88.88 153 MET A CA 1
ATOM 1259 C C . MET A 1 153 ? -29.612 9.091 45.252 1.00 88.88 153 MET A C 1
ATOM 1261 O O . MET A 1 153 ? -30.075 8.411 46.157 1.00 88.88 153 MET A O 1
ATOM 1265 N N . ALA A 1 154 ? -29.471 10.414 45.383 1.00 93.25 154 ALA A N 1
ATOM 1266 C CA . ALA A 1 154 ? -29.844 11.129 46.603 1.00 93.25 154 ALA A CA 1
ATOM 1267 C C . ALA A 1 154 ? -31.344 11.009 46.917 1.00 93.25 154 ALA A C 1
ATOM 1269 O O . ALA A 1 154 ? -31.721 10.885 48.082 1.00 93.25 154 ALA A O 1
ATOM 1270 N N . ARG A 1 155 ? -32.204 11.011 45.889 1.00 93.94 155 ARG A N 1
ATOM 1271 C CA . ARG A 1 155 ? -33.645 10.778 46.061 1.00 93.94 155 ARG A CA 1
ATOM 1272 C C . ARG A 1 155 ? -33.935 9.347 46.497 1.00 93.94 155 ARG A C 1
ATOM 1274 O O . ARG A 1 155 ? -34.686 9.166 47.447 1.00 93.94 155 ARG A O 1
ATOM 1281 N N . GLU A 1 156 ? -33.330 8.356 45.849 1.00 93.56 156 GLU A N 1
ATOM 1282 C CA . GLU A 1 156 ? -33.494 6.940 46.204 1.00 93.56 156 GLU A CA 1
ATOM 1283 C C . GLU A 1 156 ? -33.027 6.669 47.646 1.00 93.56 156 GLU A C 1
ATOM 1285 O O . GLU A 1 156 ? -33.775 6.087 48.431 1.00 93.56 156 GLU A O 1
ATOM 1290 N N . ILE A 1 157 ? -31.864 7.194 48.045 1.00 95.38 157 ILE A N 1
ATOM 1291 C CA . ILE A 1 157 ? -31.368 7.121 49.430 1.00 95.38 157 ILE A CA 1
ATOM 1292 C C . ILE A 1 157 ? -32.367 7.767 50.395 1.00 95.38 157 ILE A C 1
ATOM 1294 O O . ILE A 1 157 ? -32.767 7.131 51.364 1.00 95.38 157 ILE A O 1
ATOM 1298 N N . GLY A 1 158 ? -32.853 8.976 50.097 1.00 97.06 158 GLY A N 1
ATOM 1299 C CA . GLY A 1 158 ? -33.840 9.650 50.945 1.00 97.06 158 GLY A CA 1
ATOM 1300 C C . GLY A 1 158 ? -35.153 8.870 51.099 1.00 97.06 158 GLY A C 1
ATOM 1301 O O . GLY A 1 158 ? -35.735 8.841 52.187 1.00 97.06 158 GLY A O 1
ATOM 1302 N N . THR A 1 159 ? -35.617 8.192 50.041 1.00 97.44 159 THR A N 1
ATOM 1303 C CA . THR A 1 159 ? -36.797 7.313 50.125 1.00 97.44 159 THR A CA 1
ATOM 1304 C C . THR A 1 159 ? -36.540 6.074 50.978 1.00 97.44 159 THR A C 1
ATOM 1306 O O . THR A 1 159 ? -37.395 5.705 51.784 1.00 97.44 159 THR A O 1
ATOM 1309 N N . LEU A 1 160 ? -35.357 5.464 50.852 1.00 97.50 160 LEU A N 1
ATOM 1310 C CA . LEU A 1 160 ? -34.959 4.309 51.654 1.00 97.50 160 LEU A CA 1
ATOM 1311 C C . LEU A 1 160 ? -34.804 4.678 53.132 1.00 97.50 160 LEU A C 1
ATOM 1313 O O . LEU A 1 160 ? -35.282 3.938 53.987 1.00 97.50 160 LEU A O 1
ATOM 1317 N N . ASP A 1 161 ? -34.217 5.835 53.437 1.00 98.19 161 ASP A N 1
ATOM 1318 C CA . ASP A 1 161 ? -34.087 6.340 54.807 1.00 98.19 161 ASP A CA 1
ATOM 1319 C C . ASP A 1 161 ? -35.461 6.599 55.436 1.00 98.19 161 ASP A C 1
ATOM 1321 O O . ASP A 1 161 ? -35.724 6.157 56.554 1.00 98.19 161 ASP A O 1
ATOM 1325 N N . SER A 1 162 ? -36.381 7.216 54.687 1.00 98.25 162 SER A N 1
ATOM 1326 C CA . SER A 1 162 ? -37.760 7.439 55.145 1.00 98.25 162 SER A CA 1
ATOM 1327 C C . SER A 1 162 ? -38.491 6.116 55.417 1.00 98.25 162 SER A C 1
ATOM 1329 O O . SER A 1 162 ? -39.143 5.962 56.451 1.00 98.25 162 SER A O 1
ATOM 1331 N N . SER A 1 163 ? -38.349 5.132 54.521 1.00 97.94 163 SER A N 1
ATOM 1332 C CA . SER A 1 163 ? -38.923 3.792 54.700 1.00 97.94 163 SER A CA 1
ATOM 1333 C C . SER A 1 163 ? -38.318 3.069 55.903 1.00 97.94 163 SER A C 1
ATOM 1335 O O . SER A 1 163 ? -39.042 2.419 56.655 1.00 97.94 163 SER A O 1
ATOM 1337 N N . LYS A 1 164 ? -37.004 3.183 56.112 1.00 98.25 164 LYS A N 1
ATOM 1338 C CA . LYS A 1 164 ? -36.307 2.611 57.267 1.00 98.25 164 LYS A CA 1
ATOM 1339 C C . LYS A 1 164 ? -36.806 3.226 58.569 1.00 98.25 164 LYS A C 1
ATOM 1341 O O . LYS A 1 164 ? -37.080 2.498 59.517 1.00 98.25 164 LYS A O 1
ATOM 1346 N N . GLU A 1 165 ? -36.948 4.548 58.630 1.00 97.88 165 GLU A N 1
ATOM 1347 C CA . GLU A 1 165 ? -37.491 5.222 59.811 1.00 97.88 165 GLU A CA 1
ATOM 1348 C C . GLU A 1 165 ? -38.923 4.789 60.124 1.00 97.88 165 GLU A C 1
ATOM 1350 O O . GLU A 1 165 ? -39.277 4.648 61.296 1.00 97.88 165 GLU A O 1
ATOM 1355 N N . GLN A 1 166 ? -39.749 4.570 59.099 1.00 98.06 166 GLN A N 1
ATOM 1356 C CA . GLN A 1 166 ? -41.094 4.036 59.281 1.00 98.06 166 GLN A CA 1
ATOM 1357 C C . GLN A 1 166 ? -41.056 2.615 59.856 1.00 98.06 166 GLN A C 1
ATOM 1359 O O . GLN A 1 166 ? -41.702 2.364 60.873 1.00 98.06 166 GLN A O 1
ATOM 1364 N N . LEU A 1 167 ? -40.258 1.718 59.270 1.00 98.12 167 LEU A N 1
ATOM 1365 C CA . LEU A 1 167 ? -40.115 0.343 59.756 1.00 98.12 167 LEU A CA 1
ATOM 1366 C C . LEU A 1 167 ? -39.603 0.297 61.201 1.00 98.12 167 LEU A C 1
ATOM 1368 O O . LEU A 1 167 ? -40.131 -0.459 62.006 1.00 98.12 167 LEU A O 1
ATOM 1372 N N . LEU A 1 168 ? -38.657 1.165 61.573 1.00 98.19 168 LEU A N 1
ATOM 1373 C CA . LEU A 1 168 ? -38.178 1.279 62.957 1.00 98.19 168 LEU A CA 1
ATOM 1374 C C . LEU A 1 168 ? -39.274 1.744 63.931 1.00 98.19 168 LEU A C 1
ATOM 1376 O O . LEU A 1 168 ? -39.266 1.370 65.103 1.00 98.19 168 LEU A O 1
ATOM 1380 N N . LYS A 1 169 ? -40.213 2.589 63.487 1.00 97.81 169 LYS A N 1
ATOM 1381 C CA . LYS A 1 169 ? -41.366 2.997 64.312 1.00 97.81 169 LYS A CA 1
ATOM 1382 C C . LYS A 1 169 ? -42.356 1.846 64.480 1.00 97.81 169 LYS A C 1
ATOM 1384 O O . LYS A 1 169 ? -42.866 1.648 65.581 1.00 97.81 169 LYS A O 1
ATOM 1389 N N . GLU A 1 170 ? -42.619 1.101 63.411 1.00 97.88 170 GLU A N 1
ATOM 1390 C CA . GLU A 1 170 ? -43.483 -0.083 63.434 1.00 97.88 170 GLU A CA 1
ATOM 1391 C C . GLU A 1 170 ? -42.892 -1.188 64.318 1.00 97.88 170 GLU A C 1
ATOM 1393 O O . GLU A 1 170 ? -43.605 -1.736 65.155 1.00 97.88 170 GLU A O 1
ATOM 1398 N N . GLU A 1 171 ? -41.587 -1.443 64.214 1.00 97.56 171 GLU A N 1
ATOM 1399 C CA . GLU A 1 171 ? -40.850 -2.389 65.055 1.00 97.56 171 GLU A CA 1
ATOM 1400 C C . GLU A 1 171 ? -40.987 -2.039 66.539 1.00 97.56 171 GLU A C 1
ATOM 1402 O O . GLU A 1 171 ? -41.453 -2.867 67.319 1.00 97.56 171 GLU A O 1
ATOM 1407 N N . LYS A 1 172 ? -40.698 -0.788 66.925 1.00 97.81 172 LYS A N 1
ATOM 1408 C CA . LYS A 1 172 ? -40.857 -0.323 68.316 1.00 97.81 172 LYS A CA 1
ATOM 1409 C C . LYS A 1 172 ? -42.287 -0.477 68.832 1.00 97.81 172 LYS A C 1
ATOM 1411 O O . LYS A 1 172 ? -42.501 -0.778 70.004 1.00 97.81 172 LYS A O 1
ATOM 1416 N N . LEU A 1 173 ? -43.283 -0.250 67.975 1.00 98.06 173 LEU A N 1
ATOM 1417 C CA . LEU A 1 173 ? -44.686 -0.430 68.338 1.00 98.06 173 LEU A CA 1
ATOM 1418 C C . LEU A 1 173 ? -45.029 -1.910 68.548 1.00 98.06 173 LEU A C 1
ATOM 1420 O O . LEU A 1 173 ? -45.769 -2.241 69.475 1.00 98.06 173 LEU A O 1
ATOM 1424 N N . VAL A 1 174 ? -44.525 -2.794 67.686 1.00 97.69 174 VAL A N 1
ATOM 1425 C CA . VAL A 1 174 ? -44.704 -4.245 67.818 1.00 97.69 174 VAL A CA 1
ATOM 1426 C C . VAL A 1 174 ? -44.007 -4.757 69.074 1.00 97.69 174 VAL A C 1
ATOM 1428 O O . VAL A 1 174 ? -44.619 -5.516 69.819 1.00 97.69 174 VAL A O 1
ATOM 1431 N N . GLU A 1 175 ? -42.791 -4.297 69.355 1.00 97.44 175 GLU A N 1
ATOM 1432 C CA . GLU A 1 175 ? -42.042 -4.636 70.566 1.00 97.44 175 GLU A CA 1
ATOM 1433 C C . GLU A 1 175 ? -42.816 -4.231 71.829 1.00 97.44 175 GLU A C 1
ATOM 1435 O O . GLU A 1 175 ? -43.029 -5.054 72.718 1.00 97.44 175 GLU A O 1
ATOM 1440 N N . ALA A 1 176 ? -43.361 -3.010 71.865 1.00 97.31 176 ALA A N 1
ATOM 1441 C CA . ALA A 1 176 ? -44.203 -2.556 72.971 1.00 97.31 176 ALA A CA 1
ATOM 1442 C C . ALA A 1 176 ? -45.474 -3.412 73.145 1.00 97.31 176 ALA A C 1
ATOM 1444 O O . ALA A 1 176 ? -45.845 -3.754 74.268 1.00 97.31 176 ALA A O 1
ATOM 1445 N N . LYS A 1 177 ? -46.141 -3.789 72.045 1.00 97.06 177 LYS A N 1
ATOM 1446 C CA . LYS A 1 177 ? -47.307 -4.692 72.085 1.00 97.06 177 LYS A CA 1
ATOM 1447 C C . LYS A 1 177 ? -46.935 -6.094 72.561 1.00 97.06 177 LYS A C 1
ATOM 1449 O O . LYS A 1 177 ? -47.724 -6.729 73.255 1.00 97.06 177 LYS A O 1
ATOM 1454 N N . LEU A 1 178 ? -45.765 -6.589 72.171 1.00 96.12 178 LEU A N 1
ATOM 1455 C CA . LEU A 1 178 ? -45.289 -7.905 72.570 1.00 96.12 178 LEU A CA 1
ATOM 1456 C C . LEU A 1 178 ? -44.977 -7.942 74.066 1.00 96.12 178 LEU A C 1
ATOM 1458 O O . LEU A 1 178 ? -45.393 -8.884 74.737 1.00 96.12 178 LEU A O 1
ATOM 1462 N N . GLU A 1 179 ? -44.313 -6.913 74.599 1.00 95.00 179 GLU A N 1
ATOM 1463 C CA . GLU A 1 179 ? -44.075 -6.803 76.041 1.00 95.00 179 GLU A CA 1
ATOM 1464 C C . GLU A 1 179 ? -45.393 -6.668 76.822 1.00 95.00 179 GLU A C 1
ATOM 1466 O O . GLU A 1 179 ? -45.545 -7.332 77.844 1.00 95.00 179 GLU A O 1
ATOM 1471 N N . ASP A 1 180 ? -46.397 -5.934 76.322 1.00 95.44 180 ASP A N 1
ATOM 1472 C CA . ASP A 1 180 ? -47.743 -5.917 76.929 1.00 95.44 180 ASP A CA 1
ATOM 1473 C C . ASP A 1 180 ? -48.380 -7.317 76.975 1.00 95.44 180 ASP A C 1
ATOM 1475 O O . ASP A 1 180 ? -48.820 -7.776 78.031 1.00 95.44 180 ASP A O 1
ATOM 1479 N N . VAL A 1 181 ? -48.386 -8.043 75.852 1.00 94.69 181 VAL A N 1
ATOM 1480 C CA . VAL A 1 181 ? -48.939 -9.406 75.787 1.00 94.69 181 VAL A CA 1
ATOM 1481 C C . VAL A 1 181 ? -48.181 -10.351 76.714 1.00 94.69 181 VAL A C 1
ATOM 1483 O O . VAL A 1 181 ? -48.803 -11.128 77.437 1.00 94.69 181 VAL A O 1
ATOM 1486 N N . LYS A 1 182 ? -46.851 -10.273 76.736 1.00 90.00 182 LYS A N 1
ATOM 1487 C CA . LYS A 1 182 ? -45.997 -11.061 77.627 1.00 90.00 182 LYS A CA 1
ATOM 1488 C C . LYS A 1 182 ? -46.299 -10.756 79.090 1.00 90.00 182 LYS A C 1
ATOM 1490 O O . LYS A 1 182 ? -46.510 -11.691 79.854 1.00 90.00 182 LYS A O 1
ATOM 1495 N N . HIS A 1 183 ? -46.416 -9.484 79.475 1.00 89.75 183 HIS A N 1
ATOM 1496 C CA . HIS A 1 183 ? -46.833 -9.097 80.822 1.00 89.75 183 HIS A CA 1
ATOM 1497 C C . HIS A 1 183 ? -48.214 -9.662 81.171 1.00 89.75 183 HIS A C 1
ATOM 1499 O O . HIS A 1 183 ? -48.369 -10.264 82.232 1.00 89.75 183 HIS A O 1
ATOM 1505 N N . ARG A 1 184 ? -49.195 -9.558 80.264 1.00 91.38 184 ARG A N 1
ATOM 1506 C CA . ARG A 1 184 ? -50.537 -10.135 80.453 1.00 91.38 184 ARG A CA 1
ATOM 1507 C C . ARG A 1 184 ? -50.500 -11.654 80.627 1.00 91.38 184 ARG A C 1
ATOM 1509 O O . ARG A 1 184 ? -51.186 -12.170 81.505 1.00 91.38 184 ARG A O 1
ATOM 1516 N N . LEU A 1 185 ? -49.699 -12.363 79.832 1.00 86.00 185 LEU A N 1
ATOM 1517 C CA . LEU A 1 185 ? -49.520 -13.814 79.941 1.00 86.00 185 LEU A CA 1
ATOM 1518 C C . LEU A 1 185 ? -48.829 -14.201 81.253 1.00 86.00 185 LEU A C 1
ATOM 1520 O O . LEU A 1 185 ? -49.299 -15.105 81.936 1.00 86.00 185 LEU A O 1
ATOM 1524 N N . CYS A 1 186 ? -47.776 -13.489 81.657 1.00 83.56 186 CYS A N 1
ATOM 1525 C CA . CYS A 1 186 ? -47.106 -13.712 82.939 1.00 83.56 186 CYS A CA 1
ATOM 1526 C C . CYS A 1 186 ? -48.045 -13.463 84.129 1.00 83.56 186 CYS A C 1
ATOM 1528 O O . CYS A 1 186 ? -48.031 -14.235 85.086 1.00 83.56 186 CYS A O 1
ATOM 1530 N N . SER A 1 187 ? -48.899 -12.435 84.064 1.00 82.00 187 SER A N 1
ATOM 1531 C CA . SER A 1 187 ? -49.937 -12.196 85.074 1.00 82.00 187 SER A CA 1
ATOM 1532 C C . SER A 1 187 ? -51.022 -13.280 85.096 1.00 82.00 187 SER A C 1
ATOM 1534 O O . SER A 1 187 ? -51.589 -13.528 86.155 1.00 82.00 187 SER A O 1
ATOM 1536 N N . GLN A 1 188 ? -51.323 -13.922 83.960 1.00 76.81 188 GLN A N 1
ATOM 1537 C CA . GLN A 1 188 ? -52.346 -14.973 83.858 1.00 76.81 188 GLN A CA 1
ATOM 1538 C C . GLN A 1 188 ? -51.841 -16.377 84.225 1.00 76.81 188 GLN A C 1
ATOM 1540 O O . GLN A 1 188 ? -52.611 -17.156 84.778 1.00 76.81 188 GLN A O 1
ATOM 1545 N N . PHE A 1 189 ? -50.581 -16.710 83.928 1.00 63.59 189 PHE A N 1
ATOM 1546 C CA . PHE A 1 189 ? -50.056 -18.081 84.039 1.00 63.59 189 PHE A CA 1
ATOM 1547 C C . PHE A 1 189 ? -48.943 -18.268 85.082 1.00 63.59 189 PHE A C 1
ATOM 1549 O O . PHE A 1 189 ? -48.541 -19.403 85.331 1.00 63.59 189 PHE A O 1
ATOM 1556 N N . GLY A 1 190 ? -48.474 -17.199 85.736 1.00 56.75 190 GLY A N 1
ATOM 1557 C CA . GLY A 1 190 ? -47.383 -17.280 86.712 1.00 56.75 190 GLY A CA 1
ATOM 1558 C C . GLY A 1 190 ? -46.024 -17.609 86.072 1.00 56.75 190 GLY A C 1
ATOM 1559 O O . GLY A 1 190 ? -45.932 -18.047 84.928 1.00 56.75 190 GLY A O 1
ATOM 1560 N N . ALA A 1 191 ? -44.935 -17.357 86.799 1.00 57.28 191 ALA A N 1
ATOM 1561 C CA . ALA A 1 191 ? -43.573 -17.380 86.253 1.00 57.28 191 ALA A CA 1
ATOM 1562 C C . ALA A 1 191 ? -42.980 -18.786 85.973 1.00 57.28 191 ALA A C 1
ATOM 1564 O O . ALA A 1 191 ? -41.913 -18.865 85.374 1.00 57.28 191 ALA A O 1
ATOM 1565 N N . ASP A 1 192 ? -43.657 -19.882 86.341 1.00 51.28 192 ASP A N 1
ATOM 1566 C CA . ASP A 1 192 ? -43.027 -21.212 86.507 1.00 51.28 192 ASP A CA 1
ATOM 1567 C C . ASP A 1 192 ? -43.472 -22.317 85.516 1.00 51.28 192 ASP A C 1
ATOM 1569 O O . ASP A 1 192 ? -43.193 -23.496 85.726 1.00 51.28 192 ASP A O 1
ATOM 1573 N N . GLY A 1 193 ? -44.161 -21.992 84.415 1.00 53.09 193 GLY A N 1
ATOM 1574 C CA . GLY A 1 193 ? -44.866 -23.013 83.616 1.00 53.09 193 GLY A CA 1
ATOM 1575 C C . GLY A 1 193 ? -44.252 -23.529 82.301 1.00 53.09 193 GLY A C 1
ATOM 1576 O O . GLY A 1 193 ? -44.869 -24.403 81.698 1.00 53.09 193 GLY A O 1
ATOM 1577 N N . CYS A 1 194 ? -43.132 -23.005 81.776 1.00 53.56 194 CYS A N 1
ATOM 1578 C CA . CYS A 1 194 ? -42.943 -23.039 80.305 1.00 53.56 194 CYS A CA 1
ATOM 1579 C C . CYS A 1 194 ? -41.709 -23.763 79.712 1.00 53.56 194 CYS A C 1
ATOM 1581 O O . CYS A 1 194 ? -41.637 -23.901 78.495 1.00 53.56 194 CYS A O 1
ATOM 1583 N N . SER A 1 195 ? -40.727 -24.259 80.468 1.00 55.84 195 SER A N 1
ATOM 1584 C CA . SER A 1 195 ? -39.408 -24.546 79.856 1.00 55.84 195 SER A CA 1
ATOM 1585 C C . SER A 1 195 ? -39.108 -25.985 79.403 1.00 55.84 195 SER A C 1
ATOM 1587 O O . SER A 1 195 ? -38.029 -26.199 78.861 1.00 55.84 195 SER A O 1
ATOM 1589 N N . THR A 1 196 ? -39.976 -26.993 79.581 1.00 51.69 196 THR A N 1
ATOM 1590 C CA . THR A 1 196 ? -39.557 -28.391 79.262 1.00 51.69 196 THR A CA 1
ATOM 1591 C C . THR A 1 196 ? -40.611 -29.288 78.607 1.00 51.69 196 THR A C 1
ATOM 1593 O O . THR A 1 196 ? -40.290 -30.385 78.160 1.00 51.69 196 THR A O 1
ATOM 1596 N N . ILE A 1 197 ? -41.867 -28.850 78.489 1.00 55.19 197 ILE A N 1
ATOM 1597 C CA . ILE A 1 197 ? -42.962 -29.707 77.987 1.00 55.19 197 ILE A CA 1
ATOM 1598 C C . ILE A 1 197 ? -43.171 -29.564 76.461 1.00 55.19 197 ILE A C 1
ATOM 1600 O O . ILE A 1 197 ? -43.741 -30.452 75.832 1.00 55.19 197 ILE A O 1
ATOM 1604 N N . ALA A 1 198 ? -42.666 -28.497 75.830 1.00 57.97 198 ALA A N 1
ATOM 1605 C CA . ALA A 1 198 ? -42.995 -28.164 74.439 1.00 57.97 198 ALA A CA 1
ATOM 1606 C C . ALA A 1 198 ? -42.176 -28.919 73.365 1.00 57.97 198 ALA A C 1
ATOM 1608 O O . ALA A 1 198 ? -42.745 -29.349 72.361 1.00 57.97 198 ALA A O 1
ATOM 1609 N N . GLU A 1 199 ? -40.868 -29.132 73.554 1.00 57.22 199 GLU A N 1
ATOM 1610 C CA . GLU A 1 199 ? -39.993 -29.679 72.492 1.00 57.22 199 GLU A CA 1
ATOM 1611 C C . GLU A 1 199 ? -40.292 -31.149 72.154 1.00 57.22 199 GLU A C 1
ATOM 1613 O O . GLU A 1 199 ? -40.309 -31.540 70.987 1.00 57.22 199 GLU A O 1
ATOM 1618 N N . GLY A 1 200 ? -40.602 -31.968 73.164 1.00 61.72 200 GLY A N 1
ATOM 1619 C CA . GLY A 1 200 ? -40.921 -33.387 72.968 1.00 61.72 200 GLY A CA 1
ATOM 1620 C C . GLY A 1 200 ? -42.296 -33.646 72.337 1.00 61.72 200 GLY A C 1
ATOM 1621 O O . GLY A 1 200 ? -42.516 -34.725 71.784 1.00 61.72 200 GLY A O 1
ATOM 1622 N N . LEU A 1 201 ? -43.217 -32.676 72.411 1.00 67.38 201 LEU A N 1
ATOM 1623 C CA . LEU A 1 201 ? -44.559 -32.782 71.827 1.00 67.38 201 LEU A CA 1
ATOM 1624 C C . LEU A 1 201 ? -44.561 -32.440 70.332 1.00 67.38 201 LEU A C 1
ATOM 1626 O O . LEU A 1 201 ? -45.230 -33.130 69.566 1.00 67.38 201 LEU A O 1
ATOM 1630 N N . PHE A 1 202 ? -43.776 -31.447 69.901 1.00 73.38 202 PHE A N 1
ATOM 1631 C CA . PHE A 1 202 ? -43.681 -31.069 68.485 1.00 73.38 202 PHE A CA 1
ATOM 1632 C C . PHE A 1 202 ? -43.061 -32.178 67.626 1.00 73.38 202 PHE A C 1
ATOM 1634 O O . PHE A 1 202 ? -43.578 -32.503 66.566 1.00 73.38 202 PHE A O 1
ATOM 1641 N N . LEU A 1 203 ? -42.012 -32.850 68.113 1.00 73.38 203 LEU A N 1
ATOM 1642 C CA . LEU A 1 203 ? -41.377 -33.957 67.380 1.00 73.38 203 LEU A CA 1
ATOM 1643 C C . LEU A 1 203 ? -42.296 -35.175 67.174 1.00 73.38 203 LEU A C 1
ATOM 1645 O O . LEU A 1 203 ? -42.008 -36.022 66.333 1.00 73.38 203 LEU A O 1
ATOM 1649 N N . ARG A 1 204 ? -43.391 -35.279 67.938 1.00 76.12 204 ARG A N 1
ATOM 1650 C CA . ARG A 1 204 ? -44.419 -36.325 67.791 1.00 76.12 204 ARG A CA 1
ATOM 1651 C C . ARG A 1 204 ? -45.672 -35.833 67.064 1.00 76.12 204 ARG A C 1
ATOM 1653 O O . ARG A 1 204 ? -46.639 -36.586 66.963 1.00 76.12 204 ARG A O 1
ATOM 1660 N N . SER A 1 205 ? -45.679 -34.585 66.602 1.00 82.69 205 SER A N 1
ATOM 1661 C CA . SER A 1 205 ? -46.832 -33.986 65.947 1.00 82.69 205 SER A CA 1
ATOM 1662 C C . SER A 1 205 ? -46.927 -34.403 64.477 1.00 82.69 205 SER A C 1
ATOM 1664 O O . SER A 1 205 ? -45.961 -34.857 63.854 1.00 82.69 205 SER A O 1
ATOM 1666 N N . GLN A 1 206 ? -48.122 -34.250 63.911 1.00 86.06 206 GLN A N 1
ATOM 1667 C CA . GLN A 1 206 ? -48.392 -34.577 62.513 1.00 86.06 206 GLN A CA 1
ATOM 1668 C C . GLN A 1 206 ? -47.616 -33.660 61.553 1.00 86.06 206 GLN A C 1
ATOM 1670 O O . GLN A 1 206 ? -47.227 -34.078 60.465 1.00 86.06 206 GLN A O 1
ATOM 1675 N N . GLU A 1 207 ? -47.338 -32.430 61.978 1.00 86.88 207 GLU A N 1
ATOM 1676 C CA . GLU A 1 207 ? -46.576 -31.429 61.235 1.00 86.88 207 GLU A CA 1
ATOM 1677 C C . GLU A 1 207 ? -45.097 -31.820 61.107 1.00 86.88 207 GLU A C 1
ATOM 1679 O O . GLU A 1 207 ? -44.527 -31.698 60.022 1.00 86.88 207 GLU A O 1
ATOM 1684 N N . ALA A 1 208 ? -44.486 -32.354 62.172 1.00 86.94 208 ALA A N 1
ATOM 1685 C CA . ALA A 1 208 ? -43.118 -32.870 62.117 1.00 86.94 208 ALA A CA 1
ATOM 1686 C C . ALA A 1 208 ? -43.009 -34.092 61.188 1.00 86.94 208 ALA A C 1
ATOM 1688 O O . ALA A 1 208 ? -42.077 -34.178 60.389 1.00 86.94 208 ALA A O 1
ATOM 1689 N N . ALA A 1 209 ? -43.995 -34.995 61.224 1.00 85.75 209 ALA A N 1
ATOM 1690 C CA . ALA A 1 209 ? -44.057 -36.134 60.306 1.00 85.75 209 ALA A CA 1
ATOM 1691 C C . ALA A 1 209 ? -44.228 -35.698 58.837 1.00 85.75 209 ALA A C 1
ATOM 1693 O O . ALA A 1 209 ? -43.570 -36.242 57.949 1.00 85.75 209 ALA A O 1
ATOM 1694 N N . ALA A 1 210 ? -45.060 -34.685 58.572 1.00 89.38 210 ALA A N 1
ATOM 1695 C CA . ALA A 1 210 ? -45.239 -34.128 57.231 1.00 89.38 210 ALA A CA 1
ATOM 1696 C C . ALA A 1 210 ? -43.954 -33.470 56.698 1.00 89.38 210 ALA A C 1
ATOM 1698 O O . ALA A 1 210 ? -43.609 -33.652 55.531 1.00 89.38 210 ALA A O 1
ATOM 1699 N N . ALA A 1 211 ? -43.216 -32.754 57.554 1.00 89.56 211 ALA A N 1
ATOM 1700 C CA . ALA A 1 211 ? -41.936 -32.156 57.185 1.00 89.56 211 ALA A CA 1
ATOM 1701 C C . ALA A 1 211 ? -40.897 -33.222 56.798 1.00 89.56 211 ALA A C 1
ATOM 1703 O O . ALA A 1 211 ? -40.237 -33.080 55.771 1.00 89.56 211 ALA A O 1
ATOM 1704 N N . VAL A 1 212 ? -40.792 -34.315 57.567 1.00 90.38 212 VAL A N 1
ATOM 1705 C CA . VAL A 1 212 ? -39.892 -35.438 57.243 1.00 90.38 212 VAL A CA 1
ATOM 1706 C C . VAL A 1 212 ? -40.253 -36.061 55.892 1.00 90.38 212 VAL A C 1
ATOM 1708 O O . VAL A 1 212 ? -39.369 -36.243 55.060 1.00 90.38 212 VAL A O 1
ATOM 1711 N N . HIS A 1 213 ? -41.540 -36.299 55.623 1.00 92.62 213 HIS A N 1
ATOM 1712 C CA . HIS A 1 213 ? -41.984 -36.847 54.338 1.00 92.62 213 HIS A CA 1
ATOM 1713 C C . HIS A 1 213 ? -41.623 -35.955 53.139 1.00 92.62 213 HIS A C 1
ATOM 1715 O O . HIS A 1 213 ? -41.197 -36.467 52.103 1.00 92.62 213 HIS A O 1
ATOM 1721 N N . LEU A 1 214 ? -41.755 -34.630 53.273 1.00 93.31 214 LEU A N 1
ATOM 1722 C CA . LEU A 1 214 ? -41.351 -33.683 52.228 1.00 93.31 214 LEU A CA 1
ATOM 1723 C C . LEU A 1 214 ? -39.837 -33.720 51.989 1.00 93.31 214 LEU A C 1
ATOM 1725 O O . LEU A 1 214 ? -39.400 -33.732 50.839 1.00 93.31 214 LEU A O 1
ATOM 1729 N N . PHE A 1 215 ? -39.033 -33.794 53.055 1.00 93.12 215 PHE A N 1
ATOM 1730 C CA . PHE A 1 215 ? -37.581 -33.935 52.926 1.00 93.12 215 PHE A CA 1
ATOM 1731 C C . PHE A 1 215 ? -37.181 -35.249 52.252 1.00 93.12 215 PHE A C 1
ATOM 1733 O O . PHE A 1 215 ? -36.272 -35.259 51.425 1.00 93.12 215 PHE A O 1
ATOM 1740 N N . GLU A 1 216 ? -37.856 -36.354 52.564 1.00 94.81 216 GLU A N 1
ATOM 1741 C CA . GLU A 1 216 ? -37.619 -37.641 51.906 1.00 94.81 216 GLU A CA 1
ATOM 1742 C C . GLU A 1 216 ? -37.981 -37.607 50.416 1.00 94.81 216 GLU A C 1
ATOM 1744 O O . GLU A 1 216 ? -37.270 -38.182 49.590 1.00 94.81 216 GLU A O 1
ATOM 1749 N N . GLU A 1 217 ? -39.070 -36.930 50.049 1.00 94.62 217 GLU A N 1
ATOM 1750 C CA . GLU A 1 217 ? -39.472 -36.773 48.651 1.00 94.62 217 GLU A CA 1
ATOM 1751 C C . GLU A 1 217 ? -38.486 -35.904 47.859 1.00 94.62 217 GLU A C 1
ATOM 1753 O O . GLU A 1 217 ? -38.077 -36.285 46.761 1.00 94.62 217 GLU A O 1
ATOM 1758 N N . GLU A 1 218 ? -38.051 -34.777 48.421 1.00 93.88 218 GLU A N 1
ATOM 1759 C CA . GLU A 1 218 ? -37.057 -33.906 47.787 1.00 93.88 218 GLU A CA 1
ATOM 1760 C C . GLU A 1 218 ? -35.686 -34.582 47.684 1.00 93.88 218 GLU A C 1
ATOM 1762 O O . GLU A 1 218 ? -35.041 -34.505 46.637 1.00 93.88 218 GLU A O 1
ATOM 1767 N N . ASN A 1 219 ? -35.268 -35.333 48.709 1.00 95.19 219 ASN A N 1
ATOM 1768 C CA . ASN A 1 219 ? -34.040 -36.127 48.644 1.00 95.19 219 ASN A CA 1
ATOM 1769 C C . ASN A 1 219 ? -34.103 -37.182 47.535 1.00 95.19 219 ASN A C 1
ATOM 1771 O O . ASN A 1 219 ? -33.121 -37.375 46.822 1.00 95.19 219 ASN A O 1
ATOM 1775 N N . ARG A 1 220 ? -35.257 -37.832 47.340 1.00 96.81 220 ARG A N 1
ATOM 1776 C CA . ARG A 1 220 ? -35.453 -38.795 46.248 1.00 96.81 220 ARG A CA 1
ATOM 1777 C C . ARG A 1 220 ? -35.300 -38.134 44.877 1.00 96.81 220 ARG A C 1
ATOM 1779 O O . ARG A 1 220 ? -34.551 -38.636 44.045 1.00 96.81 220 ARG A O 1
ATOM 1786 N N . LYS A 1 221 ? -35.937 -36.978 44.660 1.00 96.12 221 LYS A N 1
ATOM 1787 C CA . LYS A 1 221 ? -35.814 -36.212 43.404 1.00 96.12 221 LYS A CA 1
ATOM 1788 C C . LYS A 1 221 ? -34.378 -35.746 43.161 1.00 96.12 221 LYS A C 1
ATOM 1790 O O . LYS A 1 221 ? -33.886 -35.807 42.035 1.00 96.12 221 LYS A O 1
ATOM 1795 N N . ALA A 1 222 ? -33.687 -35.300 44.210 1.00 94.75 222 ALA A N 1
ATOM 1796 C CA . ALA A 1 222 ? -32.286 -34.905 44.122 1.00 94.75 222 ALA A CA 1
ATOM 1797 C C . ALA A 1 222 ? -31.383 -36.087 43.729 1.00 94.75 222 ALA A C 1
ATOM 1799 O O . ALA A 1 222 ? -30.486 -35.920 42.901 1.00 94.75 222 ALA A O 1
ATOM 1800 N N . GLN A 1 223 ? -31.651 -37.281 44.268 1.00 95.88 223 GLN A N 1
ATOM 1801 C CA . GLN A 1 223 ? -30.948 -38.516 43.917 1.00 95.88 223 GLN A CA 1
ATOM 1802 C C . GLN A 1 223 ? -31.139 -38.872 42.431 1.00 95.88 223 GLN A C 1
ATOM 1804 O O . GLN A 1 223 ? -30.160 -39.109 41.728 1.00 95.88 223 GLN A O 1
ATOM 1809 N N . GLU A 1 224 ? -32.376 -38.827 41.927 1.00 96.25 224 GLU A N 1
ATOM 1810 C CA . GLU A 1 224 ? -32.696 -39.105 40.516 1.00 96.25 224 GLU A CA 1
ATOM 1811 C C . GLU A 1 224 ? -31.992 -38.126 39.559 1.00 96.25 224 GLU A C 1
ATOM 1813 O O . GLU A 1 224 ? -31.434 -38.526 38.534 1.00 96.25 224 GLU A O 1
ATOM 1818 N N . LEU A 1 225 ? -31.962 -36.833 39.905 1.00 95.88 225 LEU A N 1
ATOM 1819 C CA . LEU A 1 225 ? -31.245 -35.819 39.127 1.00 95.88 225 LEU A CA 1
ATOM 1820 C C . LEU A 1 225 ? -29.730 -36.053 39.127 1.00 95.88 225 LEU A C 1
ATOM 1822 O O . LEU A 1 225 ? -29.079 -35.860 38.096 1.00 95.88 225 LEU A O 1
ATOM 1826 N N . LEU A 1 226 ? -29.168 -36.476 40.261 1.00 96.19 226 LEU A N 1
ATOM 1827 C CA . LEU A 1 226 ? -27.750 -36.805 40.377 1.00 96.19 226 LEU A CA 1
ATOM 1828 C C . LEU A 1 226 ? -27.384 -38.002 39.486 1.00 96.19 226 LEU A C 1
ATOM 1830 O O . LEU A 1 226 ? -26.384 -37.948 38.768 1.00 96.19 226 LEU A O 1
ATOM 1834 N N . GLU A 1 227 ? -28.207 -39.051 39.485 1.00 96.31 227 GLU A N 1
ATOM 1835 C CA . GLU A 1 227 ? -28.021 -40.237 38.639 1.00 96.31 227 GLU A CA 1
ATOM 1836 C C . GLU A 1 227 ? -28.129 -39.891 37.146 1.00 96.31 227 GLU A C 1
ATOM 1838 O O . GLU A 1 227 ? -27.261 -40.263 36.351 1.00 96.31 227 GLU A O 1
ATOM 1843 N N . ALA A 1 228 ? -29.127 -39.091 36.756 1.00 96.06 228 ALA A N 1
ATOM 1844 C CA . ALA A 1 228 ? -29.274 -38.622 35.379 1.00 96.06 228 ALA A CA 1
ATOM 1845 C C . ALA A 1 228 ? -28.074 -37.771 34.919 1.00 96.06 228 ALA A C 1
ATOM 1847 O O . ALA A 1 228 ? -27.567 -37.939 33.804 1.00 96.06 228 ALA A O 1
ATOM 1848 N N . ALA A 1 229 ? -27.580 -36.878 35.784 1.00 94.56 229 ALA A N 1
ATOM 1849 C CA . ALA A 1 229 ? -26.396 -36.070 35.508 1.00 94.56 229 ALA A CA 1
ATOM 1850 C C . ALA A 1 229 ? -25.127 -36.930 35.381 1.00 94.56 229 ALA A C 1
ATOM 1852 O O . ALA A 1 229 ? -24.299 -36.671 34.502 1.00 94.56 229 ALA A O 1
ATOM 1853 N N . SER A 1 230 ? -24.993 -37.971 36.209 1.00 95.56 230 SER A N 1
ATOM 1854 C CA . SER A 1 230 ? -23.891 -38.936 36.146 1.00 95.56 230 SER A CA 1
ATOM 1855 C C . SER A 1 230 ? -23.881 -39.693 34.815 1.00 95.56 230 SER A C 1
ATOM 1857 O O . SER A 1 230 ? -22.870 -39.668 34.108 1.00 95.56 230 SER A O 1
ATOM 1859 N N . HIS A 1 231 ? -25.021 -40.248 34.393 1.00 96.62 231 HIS A N 1
ATOM 1860 C CA . HIS A 1 231 ? -25.139 -40.922 33.097 1.00 96.62 231 HIS A CA 1
ATOM 1861 C C . HIS A 1 231 ? -24.814 -39.998 31.915 1.00 96.62 231 HIS A C 1
ATOM 1863 O O . HIS A 1 231 ? -24.102 -40.389 30.984 1.00 96.62 231 HIS A O 1
ATOM 1869 N N . HIS A 1 232 ? -25.288 -38.750 31.946 1.00 94.94 232 HIS A N 1
ATOM 1870 C CA . HIS A 1 232 ? -24.974 -37.777 30.899 1.00 94.94 232 HIS A CA 1
ATOM 1871 C C . HIS A 1 232 ? -23.477 -37.423 30.871 1.00 94.94 232 HIS A C 1
ATOM 1873 O O . HIS A 1 232 ? -22.882 -37.293 29.796 1.00 94.94 232 HIS A O 1
ATOM 1879 N N . HIS A 1 233 ? -22.840 -37.308 32.041 1.00 94.81 233 HIS A N 1
ATOM 1880 C CA . HIS A 1 233 ? -21.401 -37.087 32.139 1.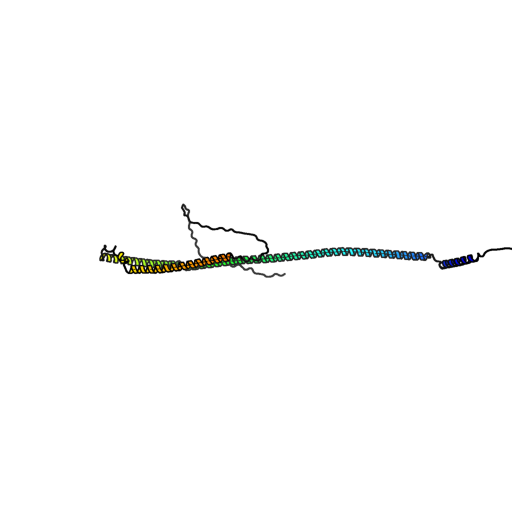00 94.81 233 HIS A CA 1
ATOM 1881 C C . HIS A 1 233 ? -20.602 -38.247 31.529 1.00 94.81 233 HIS A C 1
ATOM 1883 O O . HIS A 1 233 ? -19.713 -38.002 30.710 1.00 94.81 233 HIS A O 1
ATOM 1889 N N . GLU A 1 234 ? -20.951 -39.495 31.851 1.00 96.44 234 GLU A N 1
ATOM 1890 C CA . GLU A 1 234 ? -20.312 -40.686 31.274 1.00 96.44 234 GLU A CA 1
ATOM 1891 C C . GLU A 1 234 ? -20.459 -40.727 29.748 1.00 96.44 234 GLU A C 1
ATOM 1893 O O . GLU A 1 234 ? -19.486 -40.961 29.023 1.00 96.44 234 GLU A O 1
ATOM 1898 N N . GLN A 1 235 ? -21.653 -40.426 29.232 1.00 96.44 235 GLN A N 1
ATOM 1899 C CA . GLN A 1 235 ? -21.910 -40.391 27.793 1.00 96.44 235 GLN A CA 1
ATOM 1900 C C . GLN A 1 235 ? -21.049 -39.334 27.081 1.00 96.44 235 GLN A C 1
ATOM 1902 O O . GLN A 1 235 ? -20.450 -39.601 26.030 1.00 96.44 235 GLN A O 1
ATOM 1907 N N . LEU A 1 236 ? -20.950 -38.129 27.652 1.00 95.69 236 LEU A N 1
ATOM 1908 C CA . LEU A 1 236 ? -20.087 -37.072 27.124 1.00 95.69 236 LEU A CA 1
ATOM 1909 C C . LEU A 1 236 ? -18.609 -37.459 27.198 1.00 95.69 236 LEU A C 1
ATOM 1911 O O . LEU A 1 236 ? -17.871 -37.228 26.237 1.00 95.69 236 LEU A O 1
ATOM 1915 N N . GLN A 1 237 ? -18.175 -38.085 28.292 1.00 95.62 237 GLN A N 1
ATOM 1916 C CA . GLN A 1 237 ? -16.802 -38.549 28.462 1.00 95.62 237 GLN A CA 1
ATOM 1917 C C . GLN A 1 237 ? -16.424 -39.572 27.382 1.00 95.62 237 GLN A C 1
ATOM 1919 O O . GLN A 1 237 ? -15.383 -39.426 26.734 1.00 95.62 237 GLN A O 1
ATOM 1924 N N . GLN A 1 238 ? -17.295 -40.549 27.109 1.00 95.81 238 GLN A N 1
ATOM 1925 C CA . GLN A 1 238 ? -17.102 -41.519 26.027 1.00 95.81 238 GLN A CA 1
ATOM 1926 C C . GLN A 1 238 ? -17.022 -40.833 24.655 1.00 95.81 238 GLN A C 1
ATOM 1928 O O . GLN A 1 238 ? -16.129 -41.128 23.856 1.00 95.81 238 GLN A O 1
ATOM 1933 N N . LYS A 1 239 ? -17.905 -39.865 24.376 1.00 95.44 239 LYS A N 1
ATOM 1934 C CA . LYS A 1 239 ? -17.894 -39.104 23.114 1.00 95.44 239 LYS A CA 1
ATOM 1935 C C . LYS A 1 239 ? -16.601 -38.301 22.942 1.00 95.44 239 LYS A C 1
ATOM 1937 O O . LYS A 1 239 ? -16.023 -38.286 21.853 1.00 95.44 239 LYS A O 1
ATOM 1942 N N . CYS A 1 240 ? -16.108 -37.681 24.012 1.00 92.25 240 CYS A N 1
ATOM 1943 C CA . CYS A 1 240 ? -14.827 -36.979 24.026 1.00 92.25 240 CYS A CA 1
ATOM 1944 C C . CYS A 1 240 ? -13.656 -37.926 23.726 1.00 92.25 240 CYS A C 1
ATOM 1946 O O . CYS A 1 240 ? -12.817 -37.602 22.884 1.00 92.25 240 CYS A O 1
ATOM 1948 N N . GLN A 1 241 ? -13.625 -39.116 24.333 1.00 93.62 241 GLN A N 1
ATOM 1949 C CA . GLN A 1 241 ? -12.603 -40.131 24.048 1.00 93.62 241 GLN A CA 1
ATOM 1950 C C . GLN A 1 241 ? -12.648 -40.592 22.582 1.00 93.62 241 GLN A C 1
ATOM 1952 O O . GLN A 1 241 ? -11.610 -40.658 21.920 1.00 93.62 241 GLN A O 1
ATOM 1957 N N . GLN A 1 242 ? -13.839 -40.830 22.024 1.00 93.44 242 GLN A N 1
ATOM 1958 C CA . GLN A 1 242 ? -13.997 -41.190 20.609 1.00 93.44 242 GLN A CA 1
ATOM 1959 C C . GLN A 1 242 ? -13.486 -40.089 19.669 1.00 93.44 242 GLN A C 1
ATOM 1961 O O . GLN A 1 242 ? -12.815 -40.374 18.674 1.00 93.44 242 GLN A O 1
ATOM 1966 N N . LEU A 1 243 ? -13.784 -38.821 19.968 1.00 91.88 243 LEU A N 1
ATOM 1967 C CA . LEU A 1 243 ? -13.295 -37.686 19.184 1.00 91.88 243 LEU A CA 1
ATOM 1968 C C . LEU A 1 243 ? -11.775 -37.528 19.297 1.00 91.88 243 LEU A C 1
ATOM 1970 O O . LEU A 1 243 ? -11.122 -37.259 18.289 1.00 91.88 243 LEU A O 1
ATOM 1974 N N . GLN A 1 244 ? -11.191 -37.762 20.475 1.00 89.00 244 GLN A N 1
ATOM 1975 C CA . GLN A 1 244 ? -9.738 -37.780 20.656 1.00 89.00 244 GLN A CA 1
ATOM 1976 C C . GLN A 1 244 ? -9.075 -38.899 19.842 1.00 89.00 244 GLN A C 1
ATOM 1978 O O . GLN A 1 244 ? -8.099 -38.634 19.140 1.00 89.00 244 GLN A O 1
ATOM 1983 N N . GLN A 1 245 ? -9.629 -40.116 19.851 1.00 89.62 245 GLN A N 1
ATOM 1984 C CA . GLN A 1 245 ? -9.138 -41.226 19.024 1.00 89.62 245 GLN A CA 1
ATOM 1985 C C . GLN A 1 245 ? -9.257 -40.920 17.526 1.00 89.62 245 GLN A C 1
ATOM 1987 O O . GLN A 1 245 ? -8.325 -41.180 16.764 1.00 89.62 245 GLN A O 1
ATOM 1992 N N . LYS A 1 246 ? -10.375 -40.322 17.084 1.00 87.00 246 LYS A N 1
ATOM 1993 C CA . LYS A 1 246 ? -10.535 -39.855 15.698 1.00 87.00 246 LYS A CA 1
ATOM 1994 C C . LYS A 1 246 ? -9.478 -38.808 15.360 1.00 87.00 246 LYS A C 1
ATOM 1996 O O . LYS A 1 246 ? -8.811 -38.957 14.344 1.00 87.00 246 LYS A O 1
ATOM 2001 N N . ARG A 1 247 ? -9.271 -37.795 16.210 1.00 84.75 247 ARG A N 1
ATOM 2002 C CA . ARG A 1 247 ? -8.237 -36.763 16.021 1.00 84.75 247 ARG A CA 1
ATOM 2003 C C . ARG A 1 247 ? -6.846 -37.375 15.884 1.00 84.75 247 ARG A C 1
ATOM 2005 O O . ARG A 1 247 ? -6.125 -37.002 14.969 1.00 84.75 247 ARG A O 1
ATOM 2012 N N . GLN A 1 248 ? -6.486 -38.337 16.735 1.00 80.31 248 GLN A N 1
ATOM 2013 C CA . GLN A 1 248 ? -5.219 -39.059 16.601 1.00 80.31 248 GLN A CA 1
ATOM 2014 C C . GLN A 1 248 ? -5.154 -39.835 15.278 1.00 80.31 248 GLN A C 1
ATOM 2016 O O . GLN A 1 248 ? -4.158 -39.752 14.572 1.00 80.31 248 GLN A O 1
ATOM 2021 N N . ARG A 1 249 ? -6.234 -40.511 14.869 1.00 79.69 249 ARG A N 1
ATOM 2022 C CA . ARG A 1 249 ? -6.302 -41.211 13.575 1.00 79.69 249 ARG A CA 1
ATOM 2023 C C . ARG A 1 249 ? -6.105 -40.269 12.378 1.00 79.69 249 ARG A C 1
ATOM 2025 O O . ARG A 1 249 ? -5.476 -40.663 11.403 1.00 79.69 249 ARG A O 1
ATOM 2032 N N . TRP A 1 250 ? -6.621 -39.040 12.445 1.00 71.00 250 TRP A N 1
ATOM 2033 C CA . TRP A 1 250 ? -6.378 -38.006 11.431 1.00 71.00 250 TRP A CA 1
ATOM 2034 C C . TRP A 1 250 ? -4.956 -37.436 11.502 1.00 71.00 250 TRP A C 1
ATOM 2036 O O . TRP A 1 250 ? -4.384 -37.159 10.456 1.00 71.00 250 TRP A O 1
ATOM 2046 N N . ALA A 1 251 ? -4.364 -37.334 12.696 1.00 68.12 251 ALA A N 1
ATOM 2047 C CA . ALA A 1 251 ? -2.970 -36.924 12.883 1.00 68.12 251 ALA A CA 1
ATOM 2048 C C . ALA A 1 251 ? -1.956 -37.952 12.337 1.00 68.12 251 ALA A C 1
ATOM 2050 O O . ALA A 1 251 ? -0.872 -37.567 11.915 1.00 68.12 251 ALA A O 1
ATOM 2051 N N . TRP A 1 252 ? -2.315 -39.242 12.295 1.00 57.25 252 TRP A N 1
ATOM 2052 C CA . TRP A 1 252 ? -1.493 -40.317 11.721 1.00 57.25 252 TRP A CA 1
ATOM 2053 C C . TRP A 1 252 ? -1.784 -40.618 10.241 1.00 57.25 252 TRP A C 1
ATOM 2055 O O . TRP A 1 252 ? -1.180 -41.537 9.686 1.00 57.25 252 TRP A O 1
ATOM 2065 N N . ARG A 1 253 ? -2.676 -39.873 9.563 1.00 54.91 253 ARG A N 1
ATOM 2066 C CA . ARG A 1 253 ? -2.751 -39.957 8.094 1.00 54.91 253 ARG A CA 1
ATOM 2067 C C . ARG A 1 253 ? -1.512 -39.267 7.511 1.00 54.91 253 ARG A C 1
ATOM 2069 O O . ARG A 1 253 ? -1.323 -38.083 7.781 1.00 54.91 253 ARG A O 1
ATOM 2076 N N . PRO A 1 254 ? -0.692 -39.945 6.688 1.00 56.22 254 PRO A N 1
ATOM 2077 C CA . PRO A 1 254 ? 0.375 -39.273 5.961 1.00 56.22 254 PRO A CA 1
ATOM 2078 C C . PRO A 1 254 ? -0.239 -38.186 5.075 1.00 56.22 254 PRO A C 1
ATOM 2080 O O . PRO A 1 254 ? -1.106 -38.480 4.248 1.00 56.22 254 PRO A O 1
ATOM 2083 N N . CYS A 1 255 ? 0.186 -36.933 5.255 1.00 50.53 255 CYS A N 1
ATOM 2084 C CA . CYS A 1 255 ? -0.129 -35.865 4.309 1.00 50.53 255 CYS A CA 1
ATOM 2085 C C . CYS A 1 255 ? 0.281 -36.324 2.898 1.00 50.53 255 CYS A C 1
ATOM 2087 O O . CYS A 1 255 ? 1.419 -36.783 2.737 1.00 50.53 255 CYS A O 1
ATOM 2089 N N . PRO A 1 256 ? -0.581 -36.190 1.872 1.00 54.50 256 PRO A N 1
ATOM 2090 C CA . PRO A 1 256 ? -0.144 -36.341 0.492 1.00 54.50 256 PRO A CA 1
ATOM 2091 C C . PRO A 1 256 ? 1.005 -35.361 0.268 1.00 54.50 256 PRO A C 1
ATOM 2093 O O . PRO A 1 256 ? 0.848 -34.156 0.477 1.00 54.50 256 PRO A O 1
ATOM 2096 N N . GLN A 1 257 ? 2.189 -35.871 -0.071 1.00 52.06 257 GLN A N 1
ATOM 2097 C CA . GLN A 1 257 ? 3.312 -34.990 -0.350 1.00 52.06 257 GLN A CA 1
ATOM 2098 C C . GLN A 1 257 ? 2.971 -34.128 -1.573 1.00 52.06 257 GLN A C 1
ATOM 2100 O O . GLN A 1 257 ? 2.559 -34.685 -2.593 1.00 52.06 257 GLN A O 1
ATOM 2105 N N . PRO A 1 258 ? 3.160 -32.798 -1.520 1.00 56.66 258 PRO A N 1
ATOM 2106 C CA . PRO A 1 258 ? 3.192 -32.012 -2.741 1.00 56.66 258 PRO A CA 1
ATOM 2107 C C . PRO A 1 258 ? 4.383 -32.486 -3.596 1.00 56.66 258 PRO A C 1
ATOM 2109 O O . PRO A 1 258 ? 5.427 -32.849 -3.037 1.00 56.66 258 PRO A O 1
ATOM 2112 N N . PRO A 1 259 ? 4.258 -32.517 -4.935 1.00 44.25 259 PRO A N 1
ATOM 2113 C CA . PRO A 1 259 ? 5.341 -32.959 -5.804 1.00 44.25 259 PRO A CA 1
ATOM 2114 C C . PRO A 1 259 ? 6.579 -32.080 -5.583 1.00 44.25 259 PRO A C 1
ATOM 2116 O O . PRO A 1 259 ? 6.527 -30.855 -5.681 1.00 44.25 259 PRO A O 1
ATOM 2119 N N . ARG A 1 260 ? 7.702 -32.718 -5.234 1.00 47.56 260 ARG A N 1
ATOM 2120 C CA . ARG A 1 260 ? 8.977 -32.053 -4.947 1.00 47.56 260 ARG A CA 1
ATOM 2121 C C . ARG A 1 260 ? 9.876 -31.994 -6.180 1.00 47.56 260 ARG A C 1
ATOM 2123 O O . ARG A 1 260 ? 10.355 -33.021 -6.647 1.00 47.56 260 ARG A O 1
ATOM 2130 N N . GLY A 1 261 ? 10.238 -30.769 -6.556 1.00 39.34 261 GLY A N 1
ATOM 2131 C CA . GLY A 1 261 ? 11.516 -30.407 -7.183 1.00 39.34 261 GLY A CA 1
ATOM 2132 C C . GLY A 1 261 ? 11.462 -28.998 -7.798 1.00 39.34 261 GLY A C 1
ATOM 2133 O O . GLY A 1 261 ? 10.527 -28.722 -8.528 1.00 39.34 261 GLY A O 1
ATOM 2134 N N . ARG A 1 262 ? 12.400 -28.059 -7.586 1.00 39.66 262 ARG A N 1
ATOM 2135 C CA . ARG A 1 262 ? 13.630 -28.025 -6.768 1.00 39.66 262 ARG A CA 1
ATOM 2136 C C . ARG A 1 262 ? 14.113 -26.548 -6.635 1.00 39.66 262 ARG A C 1
ATOM 2138 O O . ARG A 1 262 ? 14.552 -26.010 -7.635 1.00 39.66 262 ARG A O 1
ATOM 2145 N N . TRP A 1 263 ? 14.017 -25.991 -5.409 1.00 42.84 263 TRP A N 1
ATOM 2146 C CA . TRP A 1 263 ? 14.886 -25.056 -4.618 1.00 42.84 263 TRP A CA 1
ATOM 2147 C C . TRP A 1 263 ? 15.500 -23.791 -5.279 1.00 42.84 263 TRP A C 1
ATOM 2149 O O . TRP A 1 263 ? 15.884 -23.834 -6.434 1.00 42.84 263 TRP A O 1
ATOM 2159 N N . LEU A 1 264 ? 15.645 -22.613 -4.647 1.00 36.62 264 LEU A N 1
ATOM 2160 C CA . LEU A 1 264 ? 16.307 -22.161 -3.393 1.00 36.62 264 LEU A CA 1
ATOM 2161 C C . LEU A 1 264 ? 15.716 -20.758 -3.028 1.00 36.62 264 LEU A C 1
ATOM 2163 O O . LEU A 1 264 ? 15.195 -20.111 -3.925 1.00 36.62 264 LEU A O 1
ATOM 2167 N N . LYS A 1 265 ? 15.758 -20.144 -1.833 1.00 36.03 265 LYS A N 1
ATOM 2168 C CA . LYS A 1 265 ? 16.685 -20.131 -0.682 1.00 36.03 265 LYS A CA 1
ATOM 2169 C C . LYS A 1 265 ? 15.968 -19.397 0.481 1.00 36.03 265 LYS A C 1
ATOM 2171 O O . LYS A 1 265 ? 15.321 -18.386 0.223 1.00 36.03 265 LYS A O 1
ATOM 2176 N N . GLU A 1 266 ? 16.099 -19.867 1.723 1.00 36.94 266 GLU A N 1
ATOM 2177 C CA . GLU A 1 266 ? 15.711 -19.102 2.930 1.00 36.94 266 GLU A CA 1
ATOM 2178 C C . GLU A 1 266 ? 16.760 -18.023 3.306 1.00 36.94 266 GLU A C 1
ATOM 2180 O O . GLU A 1 266 ? 17.817 -17.964 2.665 1.00 36.94 266 GLU A O 1
ATOM 2185 N N . PRO A 1 267 ? 16.508 -17.194 4.349 1.00 46.31 267 PRO A N 1
ATOM 2186 C CA . PRO A 1 267 ? 16.910 -17.626 5.701 1.00 46.31 267 PRO A CA 1
ATOM 2187 C C . PRO A 1 267 ? 15.951 -17.259 6.866 1.00 46.31 267 PRO A C 1
ATOM 2189 O O . PRO A 1 267 ? 15.525 -16.118 7.011 1.00 46.31 267 PRO A O 1
ATOM 2192 N N . SER A 1 268 ? 15.751 -18.247 7.752 1.00 36.31 268 SER A N 1
ATOM 2193 C CA . SER A 1 268 ? 15.851 -18.205 9.230 1.00 36.31 268 SER A CA 1
ATOM 2194 C C . SER A 1 268 ? 14.948 -17.278 10.061 1.00 36.31 268 SER A C 1
ATOM 2196 O O . SER A 1 268 ? 15.094 -16.059 10.010 1.00 36.31 268 SER A O 1
ATOM 2198 N N . SER A 1 269 ? 14.199 -17.863 11.009 1.00 34.00 269 SER A N 1
ATOM 2199 C CA . SER A 1 269 ? 14.392 -17.671 12.469 1.00 34.00 269 SER A CA 1
ATOM 2200 C C . SER A 1 269 ? 13.417 -18.536 13.291 1.00 34.00 269 SER A C 1
ATOM 2202 O O . SER A 1 269 ? 12.234 -18.633 12.982 1.00 34.00 269 SER A O 1
ATOM 2204 N N . THR A 1 270 ? 13.947 -19.186 14.328 1.00 41.56 270 THR A N 1
ATOM 2205 C CA . THR A 1 270 ? 13.276 -20.041 15.331 1.00 41.56 270 THR A CA 1
ATOM 2206 C C . THR A 1 270 ? 12.341 -19.240 16.261 1.00 41.56 270 THR A C 1
ATOM 2208 O O . THR A 1 270 ? 12.420 -18.011 16.285 1.00 41.56 270 THR A O 1
ATOM 2211 N N . PRO A 1 271 ? 11.468 -19.896 17.062 1.00 47.03 271 PRO A N 1
ATOM 2212 C CA . PRO A 1 271 ? 11.855 -20.100 18.465 1.00 47.03 271 PRO A CA 1
ATOM 2213 C C . PRO A 1 271 ? 11.349 -21.389 19.150 1.00 47.03 271 PRO A C 1
ATOM 2215 O O . PRO A 1 271 ? 10.476 -22.116 18.682 1.00 47.03 271 PRO A O 1
ATOM 2218 N N . ALA A 1 272 ? 11.988 -21.620 20.297 1.00 33.56 272 ALA A N 1
ATOM 2219 C CA . ALA A 1 272 ? 11.945 -22.744 21.218 1.00 33.56 272 ALA A CA 1
ATOM 2220 C C . ALA A 1 272 ? 10.595 -23.014 21.914 1.00 33.56 272 ALA A C 1
ATOM 2222 O O . ALA A 1 272 ? 9.797 -22.118 22.177 1.00 33.56 272 ALA A O 1
ATOM 2223 N N . HIS A 1 273 ? 10.418 -24.279 22.294 1.00 38.72 273 HIS A N 1
ATOM 2224 C CA . HIS A 1 273 ? 9.481 -24.763 23.308 1.00 38.72 273 HIS A CA 1
ATOM 2225 C C . HIS A 1 273 ? 10.087 -24.587 24.711 1.00 38.72 273 HIS A C 1
ATOM 2227 O O . HIS A 1 273 ? 11.286 -24.807 24.845 1.00 38.72 273 HIS A O 1
ATOM 2233 N N . ASN A 1 274 ? 9.267 -24.232 25.712 1.00 34.00 274 ASN A N 1
ATOM 2234 C CA . ASN A 1 274 ? 9.302 -24.674 27.127 1.00 34.00 274 ASN A CA 1
ATOM 2235 C C . ASN A 1 274 ? 8.111 -24.009 27.861 1.00 34.00 274 ASN A C 1
ATOM 2237 O O . ASN A 1 274 ? 7.991 -22.789 27.870 1.00 34.00 274 ASN A O 1
ATOM 2241 N N . HIS A 1 275 ? 7.061 -24.764 28.199 1.00 31.62 275 HIS A N 1
ATOM 2242 C CA . HIS A 1 275 ? 6.777 -25.332 29.532 1.00 31.62 275 HIS A CA 1
ATOM 2243 C C . HIS A 1 275 ? 6.716 -24.280 30.662 1.00 31.62 275 HIS A C 1
ATOM 2245 O O . HIS A 1 275 ? 7.739 -23.782 31.119 1.00 31.62 275 HIS A O 1
ATOM 2251 N N . MET A 1 276 ? 5.494 -23.962 31.106 1.00 31.58 276 MET A N 1
ATOM 2252 C CA . MET A 1 276 ? 5.193 -23.155 32.294 1.00 31.58 276 MET A CA 1
ATOM 2253 C C . MET A 1 276 ? 4.597 -24.080 33.357 1.00 31.58 276 MET A C 1
ATOM 2255 O O . MET A 1 276 ? 3.455 -24.518 33.228 1.00 31.58 276 MET A O 1
ATOM 2259 N N . ASP A 1 277 ? 5.385 -24.365 34.390 1.00 32.50 277 ASP A N 1
ATOM 2260 C CA . ASP A 1 277 ? 4.933 -24.971 35.640 1.00 32.50 277 ASP A CA 1
ATOM 2261 C C . ASP A 1 277 ? 4.626 -23.868 36.667 1.00 32.50 277 ASP A C 1
ATOM 2263 O O . ASP A 1 277 ? 5.433 -22.972 36.913 1.00 32.50 277 ASP A O 1
ATOM 2267 N N . LEU A 1 278 ? 3.449 -23.951 37.289 1.00 38.75 278 LEU A N 1
ATOM 2268 C CA . LEU A 1 278 ? 3.092 -23.233 38.519 1.00 38.75 278 LEU A CA 1
ATOM 2269 C C . LEU A 1 278 ? 3.714 -23.949 39.728 1.00 38.75 278 LEU A C 1
ATOM 2271 O O . LEU A 1 278 ? 3.680 -25.181 39.778 1.00 38.75 278 LEU A O 1
ATOM 2275 N N . PRO A 1 279 ? 4.132 -23.216 40.780 1.00 42.19 279 PRO A N 1
ATOM 2276 C CA . PRO A 1 279 ? 3.468 -23.467 42.064 1.00 42.19 279 PRO A CA 1
ATOM 2277 C C . PRO A 1 279 ? 3.330 -22.269 43.034 1.00 42.19 279 PRO A C 1
ATOM 2279 O O . PRO A 1 279 ? 4.225 -21.458 43.225 1.00 42.19 279 PRO A O 1
ATOM 2282 N N . LYS A 1 280 ? 2.172 -22.286 43.713 1.00 32.47 280 LYS A N 1
ATOM 2283 C CA . LYS A 1 280 ? 1.868 -22.053 45.147 1.00 32.47 280 LYS A CA 1
ATOM 2284 C C . LYS A 1 280 ? 2.515 -20.892 45.940 1.00 32.47 280 LYS A C 1
ATOM 2286 O O . LYS A 1 280 ? 3.697 -20.890 46.252 1.00 32.47 280 LYS A O 1
ATOM 2291 N N . LYS A 1 281 ? 1.600 -20.048 46.453 1.00 36.03 281 LYS A N 1
ATOM 2292 C CA . LYS A 1 281 ? 1.528 -19.398 47.786 1.00 36.03 281 LYS A CA 1
ATOM 2293 C C . LYS A 1 281 ? 2.620 -19.773 48.806 1.00 36.03 281 LYS A C 1
ATOM 2295 O O . LYS A 1 281 ? 2.712 -20.938 49.190 1.00 36.03 281 LYS A O 1
ATOM 2300 N N . LYS A 1 282 ? 3.227 -18.746 49.416 1.00 31.36 282 LYS A N 1
ATOM 2301 C CA . LYS A 1 282 ? 3.511 -18.688 50.861 1.00 31.36 282 LYS A CA 1
ATOM 2302 C C . LYS A 1 282 ? 3.628 -17.240 51.350 1.00 31.36 282 LYS A C 1
ATOM 2304 O O . LYS A 1 282 ? 3.882 -16.331 50.570 1.00 31.36 282 LYS A O 1
ATOM 2309 N N . GLU A 1 283 ? 3.312 -17.086 52.627 1.00 30.86 283 GLU A N 1
ATOM 2310 C CA . GLU A 1 283 ? 2.964 -15.872 53.363 1.00 30.86 283 GLU A CA 1
ATOM 2311 C C . GLU A 1 283 ? 4.147 -14.942 53.688 1.00 30.86 283 GLU A C 1
ATOM 2313 O O . GLU A 1 283 ? 5.306 -15.351 53.685 1.00 30.86 283 GLU A O 1
ATOM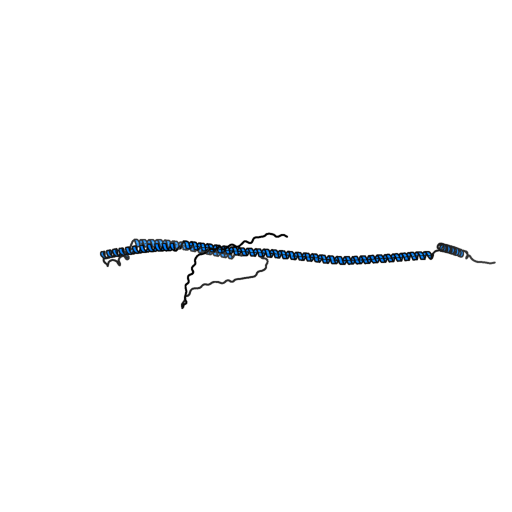 2318 N N . ASN A 1 284 ? 3.795 -13.689 54.006 1.00 35.47 284 ASN A N 1
ATOM 2319 C CA . ASN A 1 284 ? 4.647 -12.635 54.575 1.00 35.47 284 ASN A CA 1
ATOM 2320 C C . ASN A 1 284 ? 5.285 -13.055 55.923 1.00 35.47 284 ASN A C 1
ATOM 2322 O O . ASN A 1 284 ? 4.796 -13.983 56.571 1.00 35.47 284 ASN A O 1
ATOM 2326 N N . PRO A 1 285 ? 6.290 -12.307 56.424 1.00 42.12 285 PRO A N 1
ATOM 2327 C CA . PRO A 1 285 ? 5.933 -11.195 57.315 1.00 42.12 285 PRO A CA 1
ATOM 2328 C C . PRO A 1 285 ? 6.799 -9.920 57.191 1.00 42.12 285 PRO A C 1
ATOM 2330 O O . PRO A 1 285 ? 8.007 -9.975 57.009 1.00 42.12 285 PRO A O 1
ATOM 2333 N N . SER A 1 286 ? 6.112 -8.787 57.392 1.00 33.34 286 SER A N 1
ATOM 2334 C CA . SER A 1 286 ? 6.467 -7.629 58.237 1.00 33.34 286 SER A CA 1
ATOM 2335 C C . SER A 1 286 ? 7.842 -6.951 58.107 1.00 33.34 286 SER A C 1
ATOM 2337 O O . SER A 1 286 ? 8.863 -7.528 58.464 1.00 33.34 286 SER A O 1
ATOM 2339 N N . SER A 1 287 ? 7.838 -5.643 57.803 1.00 30.08 287 SER A N 1
ATOM 2340 C CA . SER A 1 287 ? 8.116 -4.580 58.800 1.00 30.08 287 SER A CA 1
ATOM 2341 C C . SER A 1 287 ? 8.511 -3.244 58.140 1.00 30.08 287 SER A C 1
ATOM 2343 O O . SER A 1 287 ? 9.492 -3.206 57.408 1.00 30.08 287 SER A O 1
ATOM 2345 N N . CYS A 1 288 ? 7.758 -2.183 58.489 1.00 29.19 288 CYS A N 1
ATOM 2346 C CA . CYS A 1 288 ? 8.160 -0.775 58.718 1.00 29.19 288 CYS A CA 1
ATOM 2347 C C . CYS A 1 288 ? 8.921 0.010 57.620 1.00 29.19 288 CYS A C 1
ATOM 2349 O O . CYS A 1 288 ? 9.881 -0.465 57.042 1.00 29.19 288 CYS A O 1
ATOM 2351 N N . SER A 1 289 ? 8.682 1.291 57.332 1.00 30.86 289 SER A N 1
ATOM 2352 C CA . SER A 1 289 ? 7.794 2.330 57.861 1.00 30.86 289 SER A CA 1
ATOM 2353 C C . SER A 1 289 ? 7.878 3.541 56.921 1.00 30.86 289 SER A C 1
ATOM 2355 O O . SER A 1 289 ? 8.935 3.795 56.358 1.00 30.86 289 SER A O 1
ATOM 2357 N N . ALA A 1 290 ? 6.783 4.305 56.874 1.00 32.47 290 ALA A N 1
ATOM 2358 C CA . ALA A 1 290 ? 6.694 5.755 56.657 1.00 32.47 290 ALA A CA 1
ATOM 2359 C C . ALA A 1 290 ? 7.328 6.385 55.397 1.00 32.47 290 ALA A C 1
ATOM 2361 O O . ALA A 1 290 ? 8.538 6.383 55.224 1.00 32.47 290 ALA A O 1
ATOM 2362 N N . LEU A 1 291 ? 6.502 7.098 54.618 1.00 33.94 291 LEU A N 1
ATOM 2363 C CA . LEU A 1 291 ? 6.608 8.558 54.442 1.00 33.94 291 LEU A CA 1
ATOM 2364 C C . LEU A 1 291 ? 5.438 9.093 53.584 1.00 33.94 291 LEU A C 1
ATOM 2366 O O . LEU A 1 291 ? 5.308 8.791 52.406 1.00 33.94 291 LEU A O 1
ATOM 2370 N N . GLN A 1 292 ? 4.583 9.870 54.253 1.00 32.22 292 GLN A N 1
ATOM 2371 C CA . GLN A 1 292 ? 3.878 11.084 53.808 1.00 32.22 292 GLN A CA 1
ATOM 2372 C C . GLN A 1 292 ? 3.267 11.166 52.393 1.00 32.22 292 GLN A C 1
ATOM 2374 O O . GLN A 1 292 ? 3.938 11.410 51.395 1.00 32.22 292 GLN A O 1
ATOM 2379 N N . SER A 1 293 ? 1.931 11.178 52.374 1.00 33.72 293 SER A N 1
ATOM 2380 C CA . SER A 1 293 ? 1.109 11.861 51.367 1.00 33.72 293 SER A CA 1
ATOM 2381 C C . SER A 1 293 ? 1.375 13.375 51.356 1.00 33.72 293 SER A C 1
ATOM 2383 O O . SER A 1 293 ? 1.691 13.961 52.395 1.00 33.72 293 SER A O 1
ATOM 2385 N N . PRO A 1 294 ? 1.074 14.050 50.235 1.00 42.81 294 PRO A N 1
ATOM 2386 C CA . PRO A 1 294 ? -0.053 14.970 50.329 1.00 42.81 294 PRO A CA 1
ATOM 2387 C C . PRO A 1 294 ? -1.012 14.885 49.139 1.00 42.81 294 PRO A C 1
ATOM 2389 O O . PRO A 1 294 ? -0.637 14.910 47.968 1.00 42.81 294 PRO A O 1
ATOM 2392 N N . SER A 1 295 ? -2.290 14.863 49.496 1.00 37.84 295 SER A N 1
ATOM 2393 C CA . SER A 1 295 ? -3.450 15.053 48.639 1.00 37.84 295 SER A CA 1
ATOM 2394 C C . SER A 1 295 ? -3.385 16.381 47.873 1.00 37.84 295 SER A C 1
ATOM 2396 O O . SER A 1 295 ? -3.205 17.440 48.476 1.00 37.84 295 SER A O 1
ATOM 2398 N N . ARG A 1 296 ? -3.656 16.351 46.563 1.00 35.03 296 ARG A N 1
ATOM 2399 C CA . ARG A 1 296 ? -4.265 17.481 45.842 1.00 35.03 296 ARG A CA 1
ATOM 2400 C C . ARG A 1 296 ? -5.348 16.975 44.879 1.00 35.03 296 ARG A C 1
ATOM 2402 O O . ARG A 1 296 ? -5.120 15.975 44.202 1.00 35.03 296 ARG A O 1
ATOM 2409 N N . PRO A 1 297 ? -6.509 17.650 44.807 1.00 39.34 297 PRO A N 1
ATOM 2410 C CA . PRO A 1 297 ? -7.611 17.269 43.934 1.00 39.34 297 PRO A CA 1
ATOM 2411 C C . PRO A 1 297 ? -7.440 17.882 42.535 1.00 39.34 297 PRO A C 1
ATOM 2413 O O . PRO A 1 297 ? -7.155 19.072 42.404 1.00 39.34 297 PRO A O 1
ATOM 2416 N N . PHE A 1 298 ? -7.647 17.083 41.487 1.00 33.38 298 PHE A N 1
ATOM 2417 C CA . PHE A 1 298 ? -7.788 17.570 40.112 1.00 33.38 298 PHE A CA 1
ATOM 2418 C C . PHE A 1 298 ? -9.239 18.016 39.866 1.00 33.38 298 PHE A C 1
ATOM 2420 O O . PHE A 1 298 ? -10.144 17.192 40.002 1.00 33.38 298 PHE A O 1
ATOM 2427 N N . PRO A 1 299 ? -9.500 19.272 39.461 1.00 41.44 299 PRO A N 1
ATOM 2428 C CA . PRO A 1 299 ? -10.817 19.684 39.007 1.00 41.44 299 PRO A CA 1
ATOM 2429 C C . PRO A 1 299 ? -10.894 19.526 37.485 1.00 41.44 299 PRO A C 1
ATOM 2431 O O . PRO A 1 299 ? -10.376 20.354 36.739 1.00 41.44 299 PRO A O 1
ATOM 2434 N N . TRP A 1 300 ? -11.570 18.486 37.000 1.00 33.34 300 TRP A N 1
ATOM 2435 C CA . TRP A 1 300 ? -12.017 18.462 35.607 1.00 33.34 300 TRP A CA 1
ATOM 2436 C C . TRP A 1 300 ? -13.269 19.339 35.493 1.00 33.34 300 TRP A C 1
ATOM 2438 O O . TRP A 1 300 ? -14.339 18.978 35.977 1.00 33.34 300 TRP A O 1
ATOM 2448 N N . LYS A 1 301 ? -13.139 20.517 34.872 1.00 34.56 301 LYS A N 1
ATOM 2449 C CA . LYS A 1 301 ? -14.286 21.250 34.317 1.00 34.56 301 LYS A CA 1
ATOM 2450 C C . LYS A 1 301 ? -14.349 20.981 32.811 1.00 34.56 301 LYS A C 1
ATOM 2452 O O . LYS A 1 301 ? -13.326 21.145 32.150 1.00 34.56 301 LYS A O 1
ATOM 2457 N N . PRO A 1 302 ? -15.516 20.635 32.245 1.00 42.56 302 PRO A N 1
ATOM 2458 C CA . PRO A 1 302 ? -15.672 20.504 30.808 1.00 42.56 302 PRO A CA 1
ATOM 2459 C C . PRO A 1 302 ? -15.890 21.897 30.217 1.00 42.56 302 PRO A C 1
ATOM 2461 O O . PRO A 1 302 ? -16.957 22.491 30.378 1.00 42.56 302 PRO A O 1
ATOM 2464 N N . LYS A 1 303 ? -14.866 22.441 29.560 1.00 39.00 303 LYS A N 1
ATOM 2465 C CA . LYS A 1 303 ? -15.013 23.573 28.648 1.00 39.00 303 LYS A CA 1
ATOM 2466 C C . LYS A 1 303 ? -14.188 23.306 27.394 1.00 39.00 303 LYS A C 1
ATOM 2468 O O . LYS A 1 303 ? -13.032 22.916 27.486 1.00 39.00 303 LYS A O 1
ATOM 2473 N N . ASP A 1 304 ? -14.844 23.538 26.261 1.00 32.62 304 ASP A N 1
ATOM 2474 C CA . ASP A 1 304 ? -14.255 23.781 24.946 1.00 32.62 304 ASP A CA 1
ATOM 2475 C C . ASP A 1 304 ? -13.856 22.538 24.123 1.00 32.62 304 ASP A C 1
ATOM 2477 O O . ASP A 1 304 ? -12.690 22.269 23.845 1.00 32.62 304 ASP A O 1
ATOM 2481 N N . CYS A 1 305 ? -14.872 21.833 23.602 1.00 35.44 305 CYS A N 1
ATOM 2482 C CA . CYS A 1 305 ? -14.757 21.113 22.326 1.00 35.44 305 CYS A CA 1
ATOM 2483 C C . CYS A 1 305 ? -14.538 22.133 21.194 1.00 35.44 305 CYS A C 1
ATOM 2485 O O . CYS A 1 305 ? -15.478 22.569 20.530 1.00 35.44 305 CYS A O 1
ATOM 2487 N N . VAL A 1 306 ? -13.289 22.549 20.988 1.00 37.81 306 VAL A N 1
ATOM 2488 C CA . VAL A 1 306 ? -12.887 23.392 19.857 1.00 37.81 306 VAL A CA 1
ATOM 2489 C C . VAL A 1 306 ? -12.336 22.502 18.746 1.00 37.81 306 VAL A C 1
ATOM 2491 O O . VAL A 1 306 ? -11.217 22.006 18.816 1.00 37.81 306 VAL A O 1
ATOM 2494 N N . SER A 1 307 ? -13.159 22.323 17.709 1.00 37.62 307 SER A N 1
ATOM 2495 C CA . SER A 1 307 ? -12.784 22.286 16.287 1.00 37.62 307 SER A CA 1
ATOM 2496 C C . SER A 1 307 ? -11.357 21.787 15.975 1.00 37.62 307 SER A C 1
ATOM 2498 O O . SER A 1 307 ? -10.433 22.587 15.780 1.00 37.62 307 SER A O 1
ATOM 2500 N N . TRP A 1 308 ? -11.196 20.480 15.761 1.00 34.56 308 TRP A N 1
ATOM 2501 C CA . TRP A 1 308 ? -10.057 19.961 15.002 1.00 34.56 308 TRP A CA 1
ATOM 2502 C C . TRP A 1 308 ? -10.285 20.246 13.515 1.00 34.56 308 TRP A C 1
ATOM 2504 O O . TRP A 1 308 ? -10.998 19.554 12.791 1.00 34.56 308 TRP A O 1
ATOM 2514 N N . LYS A 1 309 ? -9.723 21.371 13.077 1.00 35.03 309 LYS A N 1
ATOM 2515 C CA . LYS A 1 309 ? -9.834 21.902 11.719 1.00 35.03 309 LYS A CA 1
ATOM 2516 C C . LYS A 1 309 ? -9.190 20.916 10.733 1.00 35.03 309 LYS A C 1
ATOM 2518 O O . LYS A 1 309 ? -7.965 20.799 10.693 1.00 35.03 309 LYS A O 1
ATOM 2523 N N . ARG A 1 310 ? -10.002 20.258 9.892 1.00 42.25 310 ARG A N 1
ATOM 2524 C CA . ARG A 1 310 ? -9.539 19.624 8.644 1.00 42.25 310 ARG A CA 1
ATOM 2525 C C . ARG A 1 310 ? -8.716 20.645 7.865 1.00 42.25 310 ARG A C 1
ATOM 2527 O O . ARG A 1 310 ? -9.245 21.666 7.429 1.00 42.25 310 ARG A O 1
ATOM 2534 N N . ARG A 1 311 ? -7.437 20.357 7.645 1.00 35.25 311 ARG A N 1
ATOM 2535 C CA . ARG A 1 311 ? -6.634 21.045 6.636 1.00 35.25 311 ARG A CA 1
ATOM 2536 C C . ARG A 1 311 ? -6.145 20.000 5.642 1.00 35.25 311 ARG A C 1
ATOM 2538 O O . ARG A 1 311 ? -5.123 19.368 5.848 1.00 35.25 311 ARG A O 1
ATOM 2545 N N . ASN A 1 312 ? -6.934 19.800 4.593 1.00 38.91 312 ASN A N 1
ATOM 2546 C CA . ASN A 1 312 ? -6.516 19.158 3.353 1.00 38.91 312 ASN A CA 1
ATOM 2547 C C . ASN A 1 312 ? -7.217 19.891 2.213 1.00 38.91 312 ASN A C 1
ATOM 2549 O O . ASN A 1 312 ? -8.334 19.545 1.848 1.00 38.91 312 ASN A O 1
ATOM 2553 N N . VAL A 1 313 ? -6.562 20.925 1.690 1.00 41.44 313 VAL A N 1
ATOM 2554 C CA . VAL A 1 313 ? -6.785 21.417 0.329 1.00 41.44 313 VAL A CA 1
ATOM 2555 C C . VAL A 1 313 ? -5.423 21.866 -0.192 1.00 41.44 313 VAL A C 1
ATOM 2557 O O . VAL A 1 313 ? -4.886 22.874 0.259 1.00 41.44 313 VAL A O 1
ATOM 2560 N N . ALA A 1 314 ? -4.865 21.105 -1.126 1.00 39.09 314 ALA A N 1
ATOM 2561 C CA . ALA A 1 314 ? -3.920 21.616 -2.108 1.00 39.09 314 ALA A CA 1
ATOM 2562 C C . ALA A 1 314 ? -4.565 21.369 -3.482 1.00 39.09 314 ALA A C 1
ATOM 2564 O O . ALA A 1 314 ? -4.992 20.238 -3.734 1.00 39.09 314 ALA A O 1
ATOM 2565 N N . PRO A 1 315 ? -4.719 22.391 -4.339 1.00 43.81 315 PRO A N 1
ATOM 2566 C CA . PRO A 1 315 ? -5.357 22.224 -5.635 1.00 43.81 315 PRO A CA 1
ATOM 2567 C C . PRO A 1 315 ? -4.375 21.655 -6.664 1.00 43.81 315 PRO A C 1
ATOM 2569 O O . PRO A 1 315 ? -3.215 22.059 -6.747 1.00 43.81 315 PRO A O 1
ATOM 2572 N N . SER A 1 316 ? -4.882 20.722 -7.467 1.00 36.75 316 SER A N 1
ATOM 2573 C CA . SER A 1 316 ? -4.225 20.208 -8.662 1.00 36.75 316 SER A CA 1
ATOM 2574 C C . SER A 1 316 ? -4.346 21.218 -9.808 1.00 36.75 316 SER A C 1
ATOM 2576 O O . SER A 1 316 ? -5.450 21.633 -10.149 1.00 36.75 316 SER A O 1
ATOM 2578 N N . SER A 1 317 ? -3.196 21.503 -10.428 1.00 45.75 317 SER A N 1
ATOM 2579 C CA . SER A 1 317 ? -2.963 21.813 -11.853 1.00 45.75 317 SER A CA 1
ATOM 2580 C C . SER A 1 317 ? -3.653 23.018 -12.515 1.00 45.75 317 SER A C 1
ATOM 2582 O O . SER A 1 317 ? -4.846 22.973 -12.797 1.00 45.75 317 SER A O 1
ATOM 2584 N N . GLN A 1 318 ? -2.843 23.978 -12.991 1.00 40.97 318 GLN A N 1
ATOM 2585 C CA . GLN A 1 318 ? -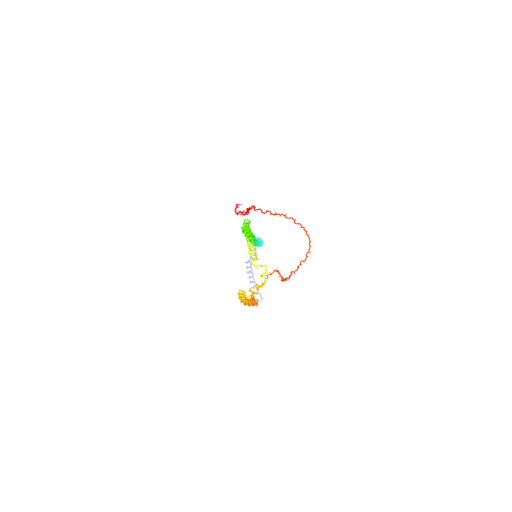3.054 24.609 -14.302 1.00 40.97 318 GLN A CA 1
ATOM 2586 C C . GLN A 1 318 ? -1.742 25.136 -14.924 1.00 40.97 318 GLN A C 1
ATOM 2588 O O . GLN A 1 318 ? -1.069 26.003 -14.379 1.00 40.97 318 GLN A O 1
ATOM 2593 N N . SER A 1 319 ? -1.405 24.531 -16.064 1.00 41.41 319 SER A N 1
ATOM 2594 C CA . SER A 1 319 ? -0.751 25.041 -17.274 1.00 41.41 319 SER A CA 1
ATOM 2595 C C . SER A 1 319 ? 0.070 26.336 -17.247 1.00 41.41 319 SER A C 1
ATOM 2597 O O . SER A 1 319 ? -0.452 27.428 -17.028 1.00 41.41 319 SER A O 1
ATOM 2599 N N . ARG A 1 320 ? 1.306 26.241 -17.752 1.00 41.81 320 ARG A N 1
ATOM 2600 C CA . ARG A 1 320 ? 1.878 27.300 -18.590 1.00 41.81 320 ARG A CA 1
ATOM 2601 C C . ARG A 1 320 ? 2.671 26.682 -19.742 1.00 41.81 320 ARG A C 1
ATOM 2603 O O . ARG A 1 320 ? 3.732 26.104 -19.542 1.00 41.81 320 ARG A O 1
ATOM 2610 N N . ALA A 1 321 ? 2.075 26.779 -20.925 1.00 46.56 321 ALA A N 1
ATOM 2611 C CA . ALA A 1 321 ? 2.755 26.718 -22.205 1.00 46.56 321 ALA A CA 1
ATOM 2612 C C . ALA A 1 321 ? 3.369 28.095 -22.484 1.00 46.56 321 ALA A C 1
ATOM 2614 O O . ALA A 1 321 ? 2.669 29.092 -22.307 1.00 46.56 321 ALA A O 1
ATOM 2615 N N . THR A 1 322 ? 4.647 28.101 -22.859 1.00 53.22 322 THR A N 1
ATOM 2616 C CA . THR A 1 322 ? 5.330 28.888 -23.910 1.00 53.22 322 THR A CA 1
ATOM 2617 C C . THR A 1 322 ? 6.811 28.596 -23.793 1.00 53.22 322 THR A C 1
ATOM 2619 O O . THR A 1 322 ? 7.335 28.821 -22.676 1.00 53.22 322 THR A O 1
#